Protein AF-A0A956JZX5-F1 (afdb_monomer_lite)

Radius of gyration: 22.57 Å; chains: 1; bounding box: 64×55×74 Å

Foldseek 3Di:
DDDPDPPDDDDDDDDDDDDDDDDDDDDDDDDDDDDDDDDDDDDDVPVCVVVVVVVLPVPCDCVCVVCVPLSVLLVVLLVVLVLQAQADDVVVQDDDPPDDRLDFLRHHHPVLSSVLSSLLSCALVVNFLEHEDCPPHDPVRSVVSSVLVSVLLSLLNSHPLSVVLSCCQRHPPLSAHEYEYFAADPVRHRCPPDQQKDKDFPDDPPQLQPQQAHHIYIHGHGNQLQANAPDPQFDFLQPRDHRSLSVLLSSLSRSSRRRNRAQQDQADPPQFDPVRRRPTVNLCCQQQERPRVPPSSHSQVSLVSLLSSLVVSGSWDPDRYDTSVSNHGDHHRDTDHHDDPDD

pLDDT: mean 77.43, std 22.89, range [24.95, 98.56]

Sequence (343 aa):
MYELANHAVQAAGGMVAGRDYSAPSASQPQMCSPEDAGPLGFLGGIGQTIGDLGRGLSQEGLSGLFDPSGMLDRQGAQRELASQFDVRDPSELVSGPGGPATYAGNQVSPEEFQRIARTYSDIRMGRSDLQLGTAGMSDDEAAQFRGETMGDIGNLLQTDSGRELVNSLAYQPDDHVTTLNLRRDATGARDNSNAEGGASPTSVPGSWADGVGTDAAVDYVPGDQGGIVAAAGQTDAWLPLRSDVTLFHEMVHAHHAAYGTLDQTVLGPGQAHADDVGQNGMEYQAVGLGAWAGDQLTENTYRAERAAIGATNVGERTTGGVTDDAMPQRDTYVWHNPPAAGP

Structure (mmCIF, N/CA/C/O backbone):
data_AF-A0A956JZX5-F1
#
_entry.id   AF-A0A956JZX5-F1
#
loop_
_atom_site.group_PDB
_atom_site.id
_atom_site.type_symbol
_atom_site.label_atom_id
_atom_site.label_alt_id
_atom_site.label_comp_id
_atom_site.label_asym_id
_atom_site.label_entity_id
_atom_site.label_seq_id
_atom_site.pdbx_PDB_ins_code
_atom_site.Cartn_x
_atom_site.Cartn_y
_atom_site.Cartn_z
_atom_site.occupancy
_atom_site.B_iso_or_equiv
_atom_site.auth_seq_id
_atom_site.auth_comp_id
_atom_site.auth_asym_id
_atom_site.auth_atom_id
_atom_site.pdbx_PDB_model_num
ATOM 1 N N . MET A 1 1 ? 24.211 16.519 -7.963 1.00 26.98 1 MET A N 1
ATOM 2 C CA . MET A 1 1 ? 22.952 17.057 -8.511 1.00 26.98 1 MET A CA 1
ATOM 3 C C . MET A 1 1 ? 22.443 16.018 -9.483 1.00 26.98 1 MET A C 1
ATOM 5 O O . MET A 1 1 ? 22.902 16.006 -10.615 1.00 26.98 1 MET A O 1
ATOM 9 N N . TYR A 1 2 ? 21.630 15.085 -8.999 1.00 24.95 2 TYR A N 1
ATOM 10 C CA . TYR A 1 2 ? 20.887 14.170 -9.857 1.00 24.95 2 TYR A CA 1
ATOM 11 C C . TYR A 1 2 ? 19.471 14.739 -9.938 1.00 24.95 2 TYR A C 1
ATOM 13 O O . TYR A 1 2 ? 18.776 14.809 -8.929 1.00 24.95 2 TYR A O 1
ATOM 21 N N . GLU A 1 3 ? 19.125 15.276 -11.107 1.00 25.45 3 GLU A N 1
ATOM 22 C CA . GLU A 1 3 ? 17.737 15.480 -11.512 1.00 25.45 3 GLU A CA 1
ATOM 23 C C . GLU A 1 3 ? 17.087 14.096 -11.552 1.00 25.45 3 GLU A C 1
ATOM 25 O O . GLU A 1 3 ? 17.584 13.209 -12.248 1.00 25.45 3 GLU A O 1
ATOM 30 N N . LEU A 1 4 ? 16.004 13.911 -10.7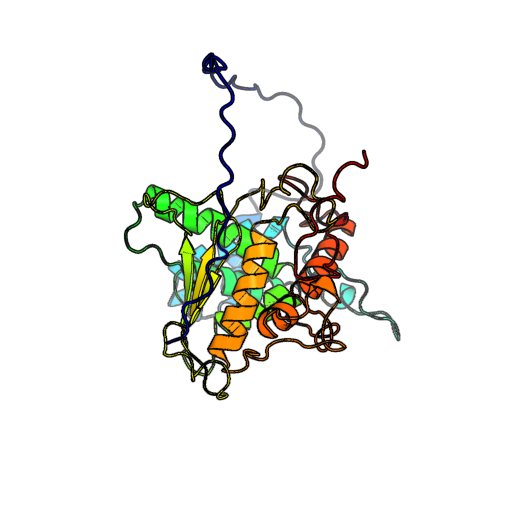93 1.00 32.72 4 LEU A N 1
ATOM 31 C CA . LEU A 1 4 ? 15.040 12.844 -11.042 1.00 32.72 4 LEU A CA 1
ATOM 32 C C . LEU A 1 4 ? 14.654 12.942 -12.518 1.00 32.72 4 LEU A C 1
ATOM 34 O O . LEU A 1 4 ? 14.125 13.964 -12.964 1.00 32.72 4 LEU A O 1
ATOM 38 N N . ALA A 1 5 ? 15.027 11.922 -13.285 1.00 31.94 5 ALA A N 1
ATOM 39 C CA . ALA A 1 5 ? 14.787 11.855 -14.711 1.00 31.94 5 ALA A CA 1
ATOM 40 C C . ALA A 1 5 ? 13.282 11.714 -14.955 1.00 31.94 5 ALA A C 1
ATOM 42 O O . ALA A 1 5 ? 12.758 10.617 -15.110 1.00 31.94 5 ALA A O 1
ATOM 43 N N . ASN A 1 6 ? 12.591 12.853 -15.018 1.00 32.16 6 ASN A N 1
ATOM 44 C CA . ASN A 1 6 ? 11.332 12.961 -15.735 1.00 32.16 6 ASN A CA 1
ATOM 45 C C . ASN A 1 6 ? 11.588 12.470 -17.161 1.00 32.16 6 ASN A C 1
ATOM 47 O O . ASN A 1 6 ? 12.347 13.088 -17.915 1.00 32.16 6 ASN A O 1
ATOM 51 N N . HIS A 1 7 ? 10.973 11.349 -17.525 1.00 32.16 7 HIS A N 1
ATOM 52 C CA . HIS A 1 7 ? 10.993 10.854 -18.890 1.00 32.16 7 HIS A CA 1
ATOM 53 C C . HIS A 1 7 ? 10.465 11.942 -19.834 1.00 32.16 7 HIS A C 1
ATOM 55 O O . HIS A 1 7 ? 9.308 12.362 -19.789 1.00 32.16 7 HIS A O 1
ATOM 61 N N . ALA A 1 8 ? 11.357 12.423 -20.699 1.00 28.19 8 ALA A N 1
ATOM 62 C CA . ALA A 1 8 ? 11.045 13.358 -21.760 1.00 28.19 8 ALA A CA 1
ATOM 63 C C . ALA A 1 8 ? 10.175 12.664 -22.818 1.00 28.19 8 ALA A C 1
ATOM 65 O O . ALA A 1 8 ? 10.671 11.898 -23.646 1.00 28.19 8 ALA A O 1
ATOM 66 N N . VAL A 1 9 ? 8.879 12.976 -22.833 1.00 32.41 9 VAL A N 1
ATOM 67 C CA . VAL A 1 9 ? 8.013 12.708 -23.985 1.00 32.41 9 VAL A CA 1
ATOM 68 C C . VAL A 1 9 ? 8.476 13.607 -25.135 1.00 32.41 9 VAL A C 1
ATOM 70 O O . VAL A 1 9 ? 8.297 14.826 -25.116 1.00 32.41 9 VAL A O 1
ATOM 73 N N . GLN A 1 10 ? 9.112 13.010 -26.145 1.00 30.44 10 GLN A N 1
ATOM 74 C CA . GLN A 1 10 ? 9.453 13.695 -27.389 1.00 30.44 10 GLN A CA 1
ATOM 75 C C . GLN A 1 10 ? 8.173 14.096 -28.132 1.00 30.44 10 GLN A C 1
ATOM 77 O O . GLN A 1 10 ? 7.424 13.259 -28.632 1.00 30.44 10 GLN A O 1
ATOM 82 N N . ALA A 1 11 ? 7.953 15.405 -28.242 1.00 31.83 11 ALA A N 1
ATOM 83 C CA . ALA A 1 11 ? 6.930 15.990 -29.090 1.00 31.83 11 ALA A CA 1
ATOM 84 C C . ALA A 1 11 ? 7.299 15.821 -30.576 1.00 31.83 11 ALA A C 1
ATOM 86 O O . ALA A 1 11 ? 8.174 16.515 -31.094 1.00 31.83 11 ALA A O 1
ATOM 87 N N . ALA A 1 12 ? 6.587 14.941 -31.282 1.00 31.31 12 ALA A N 1
ATOM 88 C CA . ALA A 1 12 ? 6.513 14.953 -32.739 1.00 31.31 12 ALA A CA 1
ATOM 89 C C . ALA A 1 12 ? 5.143 15.503 -33.156 1.00 31.31 12 ALA A C 1
ATOM 91 O O . ALA A 1 12 ? 4.103 14.881 -32.948 1.00 31.31 12 ALA A O 1
ATOM 92 N N . GLY A 1 13 ? 5.154 16.718 -33.708 1.00 33.81 13 GLY A N 1
ATOM 93 C CA . GLY A 1 13 ? 3.967 17.421 -34.173 1.00 33.81 13 GLY A CA 1
ATOM 94 C C . GLY A 1 13 ? 3.289 16.715 -35.345 1.00 33.81 13 GLY A C 1
ATOM 95 O O . GLY A 1 13 ? 3.906 16.461 -36.377 1.00 33.81 13 GLY A O 1
ATOM 96 N N . GLY A 1 14 ? 1.988 16.478 -35.198 1.00 28.58 14 GLY A N 1
ATOM 97 C CA . GLY A 1 14 ? 1.087 16.063 -36.265 1.00 28.58 14 GLY A CA 1
ATOM 98 C C . GLY A 1 14 ? -0.214 16.846 -36.156 1.00 28.58 14 GLY A C 1
ATOM 99 O O . GLY A 1 14 ? -1.037 16.582 -35.288 1.00 28.58 14 GLY A O 1
ATOM 100 N N . MET A 1 15 ? -0.385 17.841 -37.027 1.00 37.22 15 MET A N 1
ATOM 101 C CA . MET A 1 15 ? -1.649 18.551 -37.208 1.00 37.22 15 MET A CA 1
ATOM 102 C C . MET A 1 15 ? -2.722 17.579 -37.713 1.00 37.22 15 MET A C 1
ATOM 104 O O . MET A 1 15 ? -2.577 17.045 -38.812 1.00 37.22 15 MET A O 1
ATOM 108 N N . VAL A 1 16 ? -3.822 17.408 -36.972 1.00 35.53 16 VAL A N 1
ATOM 109 C CA . VAL A 1 16 ? -5.072 16.846 -37.509 1.00 35.53 16 VAL A CA 1
ATOM 110 C C . VAL A 1 16 ? -6.263 17.665 -37.017 1.00 35.53 16 VAL A C 1
ATOM 112 O O . VAL A 1 16 ? -6.363 18.056 -35.858 1.00 35.53 16 VAL A O 1
ATOM 115 N N . ALA A 1 17 ? -7.128 17.964 -37.978 1.00 34.91 17 ALA A N 1
ATOM 116 C CA . ALA A 1 17 ? -8.242 18.883 -37.921 1.00 34.91 17 ALA A CA 1
ATOM 117 C C . ALA A 1 17 ? -9.448 18.377 -37.108 1.00 34.91 17 ALA A C 1
ATOM 119 O O . ALA A 1 17 ? -9.757 17.189 -37.096 1.00 34.91 17 ALA A O 1
ATOM 120 N N . GLY A 1 18 ? -10.142 19.356 -36.517 1.00 39.53 18 GLY A N 1
ATOM 121 C CA . GLY A 1 18 ? -11.578 19.439 -36.231 1.00 39.53 18 GLY A CA 1
ATOM 122 C C . GLY A 1 18 ? -12.379 18.153 -36.029 1.00 39.53 18 GLY A C 1
ATOM 123 O O . GLY A 1 18 ? -12.751 17.481 -36.990 1.00 39.53 18 GLY A O 1
ATOM 124 N N . ARG A 1 19 ? -12.807 17.930 -34.782 1.00 32.72 19 ARG A N 1
ATOM 125 C CA . ARG A 1 19 ? -14.062 17.235 -34.479 1.00 32.72 19 ARG A CA 1
ATOM 126 C C . ARG A 1 19 ? -14.861 18.032 -33.453 1.00 32.72 19 ARG A C 1
ATOM 128 O O . ARG A 1 19 ? -14.353 18.372 -32.389 1.00 32.72 19 ARG A O 1
ATOM 135 N N . ASP A 1 20 ? -16.101 18.327 -33.827 1.00 33.72 20 ASP A N 1
ATOM 136 C CA . ASP A 1 20 ? -17.116 18.966 -33.000 1.00 33.72 20 ASP A CA 1
ATOM 137 C C . ASP A 1 20 ? -17.469 18.082 -31.798 1.00 33.72 20 ASP A C 1
ATOM 139 O O . ASP A 1 20 ? -17.893 16.935 -31.956 1.00 33.72 20 ASP A O 1
ATOM 143 N N . TYR A 1 21 ? -17.345 18.637 -30.593 1.00 31.14 21 TYR A N 1
ATOM 144 C CA . TYR A 1 21 ? -17.908 18.047 -29.383 1.00 31.14 21 TYR A CA 1
ATOM 145 C C . TYR A 1 21 ? -19.331 18.572 -29.185 1.00 31.14 21 TYR A C 1
ATOM 147 O O . TYR A 1 21 ? -19.547 19.718 -28.794 1.00 31.14 21 TYR A O 1
ATOM 155 N N . SER A 1 22 ? -20.313 17.713 -29.455 1.00 34.78 22 SER A N 1
ATOM 156 C CA . SER A 1 22 ? -21.672 17.882 -28.937 1.00 34.78 22 SER A CA 1
ATOM 157 C C . SER A 1 22 ? -21.691 17.476 -27.462 1.00 34.78 22 SER A C 1
ATOM 159 O O . SER A 1 22 ? -21.211 16.401 -27.108 1.00 34.78 22 SER A O 1
ATOM 161 N N . ALA A 1 23 ? -22.226 18.347 -26.608 1.00 33.91 23 ALA A N 1
ATOM 162 C CA . ALA A 1 23 ? -22.337 18.135 -25.167 1.00 33.91 23 ALA A CA 1
ATOM 163 C C . ALA A 1 23 ? -23.234 16.924 -24.824 1.00 33.91 23 ALA A C 1
ATOM 165 O O . ALA A 1 23 ? -24.292 16.769 -25.444 1.00 33.91 23 ALA A O 1
ATOM 166 N N . PRO A 1 24 ? -22.894 16.105 -23.809 1.00 34.03 24 PRO A N 1
ATOM 167 C CA . PRO A 1 24 ? -23.839 15.147 -23.265 1.00 34.03 24 PRO A CA 1
ATOM 168 C C . PRO A 1 24 ? -24.899 15.847 -22.405 1.00 34.03 24 PRO A C 1
ATOM 170 O O . PRO A 1 24 ? -24.617 16.697 -21.561 1.00 34.03 24 PRO A O 1
ATOM 173 N N . SER A 1 25 ? -26.145 15.464 -22.668 1.00 31.83 25 SER A N 1
ATOM 174 C CA . SER A 1 25 ? -27.355 15.852 -21.951 1.00 31.83 25 SER A CA 1
ATOM 175 C C . SER A 1 25 ? -27.323 15.344 -20.507 1.00 31.83 25 SER A C 1
ATOM 177 O O . SER A 1 25 ? -27.032 14.177 -20.259 1.00 31.83 25 SER A O 1
ATOM 179 N N . ALA A 1 26 ? -27.652 16.223 -19.560 1.00 31.55 26 ALA A N 1
ATOM 180 C CA . ALA A 1 26 ? -27.850 15.880 -18.160 1.00 31.55 26 ALA A CA 1
ATOM 181 C C . ALA A 1 26 ? -29.100 14.996 -17.994 1.00 31.55 26 ALA A C 1
ATOM 183 O O . ALA A 1 26 ? -30.231 15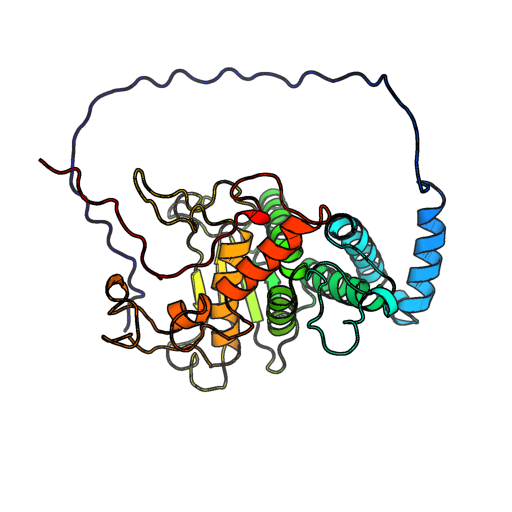.480 -18.066 1.00 31.55 26 ALA A O 1
ATOM 184 N N . SER A 1 27 ? -28.900 13.703 -17.752 1.00 32.72 27 SER A N 1
ATOM 185 C CA . SER A 1 27 ? -29.951 12.781 -17.320 1.00 32.72 27 SER A CA 1
ATOM 186 C C . SER A 1 27 ? -30.084 12.813 -15.796 1.00 32.72 27 SER A C 1
ATOM 188 O O . SER A 1 27 ? -29.150 12.482 -15.069 1.00 32.72 27 SER A O 1
ATOM 190 N N . GLN A 1 28 ? -31.257 13.231 -15.322 1.00 31.48 28 GLN A N 1
ATOM 191 C CA . GLN A 1 28 ? -31.649 13.203 -13.912 1.00 31.48 28 GLN A CA 1
ATOM 192 C C . GLN A 1 28 ? -31.779 11.756 -13.394 1.00 31.48 28 GLN A C 1
ATOM 194 O O . GLN A 1 28 ? -32.198 10.884 -14.158 1.00 31.48 28 GLN A O 1
ATOM 199 N N . PRO A 1 29 ? -31.491 11.485 -12.109 1.00 30.41 29 PRO A N 1
ATOM 200 C CA . PRO A 1 29 ? -31.668 10.155 -11.536 1.00 30.41 29 PRO A CA 1
ATOM 201 C C . PRO A 1 29 ? -33.157 9.815 -11.362 1.00 30.41 29 PRO A C 1
ATOM 203 O O . PRO A 1 29 ? -33.904 10.521 -10.681 1.00 30.41 29 PRO A O 1
ATOM 206 N N . GLN A 1 30 ? -33.584 8.706 -11.972 1.00 31.14 30 GLN A N 1
ATOM 207 C CA . GLN A 1 30 ? -34.872 8.070 -11.697 1.00 31.14 30 GLN A CA 1
ATOM 208 C C . GLN A 1 30 ? -34.814 7.355 -10.341 1.00 31.14 30 GLN A C 1
ATOM 210 O O . GLN A 1 30 ? -33.961 6.502 -10.110 1.00 31.14 30 GLN A O 1
ATOM 215 N N . MET A 1 31 ? -35.744 7.700 -9.449 1.00 25.44 31 MET A N 1
ATOM 216 C CA . MET A 1 31 ? -35.985 6.972 -8.204 1.00 25.44 31 MET A CA 1
ATOM 217 C C . MET A 1 31 ? -36.580 5.591 -8.508 1.00 25.44 31 MET A C 1
ATOM 219 O O . MET A 1 31 ? -37.634 5.499 -9.136 1.00 25.44 31 MET A O 1
ATOM 223 N N . CYS A 1 32 ? -35.922 4.533 -8.034 1.00 28.14 32 CYS A N 1
ATOM 224 C CA . CYS A 1 32 ? -36.441 3.168 -8.072 1.00 28.14 32 CYS A CA 1
ATOM 225 C C . CYS A 1 32 ? -37.307 2.913 -6.826 1.00 28.14 32 CYS A C 1
ATOM 227 O O . CYS A 1 32 ? -36.892 3.202 -5.703 1.00 28.14 32 CYS A O 1
ATOM 229 N N . SER A 1 33 ? -38.527 2.418 -7.035 1.00 30.61 33 SER A N 1
ATOM 230 C CA . SER A 1 33 ? -39.471 2.025 -5.980 1.00 30.61 33 SER A CA 1
ATOM 231 C C . SER A 1 33 ? -39.140 0.633 -5.409 1.00 30.61 33 SER A C 1
ATOM 233 O O . SER A 1 33 ? -38.501 -0.153 -6.107 1.00 30.61 33 SER A O 1
ATOM 235 N N . PRO A 1 34 ? -39.567 0.298 -4.173 1.00 34.25 34 PRO A N 1
ATOM 236 C CA . PRO A 1 34 ? -39.117 -0.902 -3.477 1.00 34.25 34 PRO A CA 1
ATOM 237 C C . PRO A 1 34 ? -40.213 -1.971 -3.415 1.00 34.25 34 PRO A C 1
ATOM 239 O O . PRO A 1 34 ? -41.032 -1.922 -2.507 1.00 34.25 34 PRO A O 1
ATOM 242 N N . GLU A 1 35 ? -40.217 -2.959 -4.308 1.00 34.06 35 GLU A N 1
ATOM 243 C CA . GLU A 1 35 ? -41.024 -4.180 -4.138 1.00 34.06 35 GLU A CA 1
ATOM 244 C C . GLU A 1 35 ? -40.295 -5.377 -4.769 1.00 34.06 35 GLU A C 1
ATOM 246 O O . GLU A 1 35 ? -40.262 -5.504 -5.985 1.00 34.06 35 GLU A O 1
ATOM 251 N N . ASP A 1 36 ? -39.620 -6.184 -3.941 1.00 32.03 36 ASP A N 1
ATOM 252 C CA . ASP A 1 36 ? -39.711 -7.656 -3.935 1.00 32.03 36 ASP A CA 1
ATOM 253 C C . ASP A 1 36 ? -38.671 -8.252 -2.972 1.00 32.03 36 ASP A C 1
ATOM 255 O O . ASP A 1 36 ? -37.468 -8.292 -3.225 1.00 32.03 36 ASP A O 1
ATOM 259 N N . ALA A 1 37 ? -39.166 -8.699 -1.817 1.00 36.16 37 ALA A N 1
ATOM 260 C CA . ALA A 1 37 ? -38.396 -9.331 -0.759 1.00 36.16 37 ALA A CA 1
ATOM 261 C C . ALA A 1 37 ? -38.699 -10.833 -0.694 1.00 36.16 37 ALA A C 1
ATOM 263 O O . ALA A 1 37 ? -39.851 -11.239 -0.540 1.00 36.16 37 ALA A O 1
ATOM 264 N N . GLY A 1 38 ? -37.642 -11.645 -0.689 1.00 26.75 38 GLY A N 1
ATOM 265 C CA . GLY A 1 38 ? -37.655 -13.012 -0.168 1.00 26.75 38 GLY A CA 1
ATOM 266 C C . GLY A 1 38 ? -36.355 -13.778 -0.464 1.00 26.75 38 GLY A C 1
ATOM 267 O O . GLY A 1 38 ? -35.719 -13.492 -1.472 1.00 26.75 38 GLY A O 1
ATOM 268 N N . PRO A 1 39 ? -35.983 -14.804 0.329 1.00 34.09 39 PRO A N 1
ATOM 269 C CA . PRO A 1 39 ? -36.099 -14.959 1.774 1.00 34.09 39 PRO A CA 1
ATOM 270 C C . PRO A 1 39 ? -34.744 -14.768 2.488 1.00 34.09 39 PRO A C 1
ATOM 272 O O . PRO A 1 39 ? -33.673 -15.110 1.995 1.00 34.09 39 PRO A O 1
ATOM 275 N N . LEU A 1 40 ? -34.845 -14.233 3.701 1.00 44.19 40 LEU A N 1
ATOM 276 C CA . LEU A 1 40 ? -33.774 -13.921 4.641 1.00 44.19 40 LEU A CA 1
ATOM 277 C C . LEU A 1 40 ? -33.072 -15.179 5.169 1.00 44.19 40 LEU A C 1
ATOM 279 O O . LEU A 1 40 ? -33.708 -16.044 5.774 1.00 44.19 40 LEU A O 1
ATOM 283 N N . GLY A 1 41 ? -31.747 -15.209 5.028 1.00 26.58 41 GLY A N 1
ATOM 284 C CA . GLY A 1 41 ? -30.850 -16.121 5.724 1.00 26.58 41 GLY A CA 1
ATOM 285 C C . GLY A 1 41 ? -29.771 -15.343 6.477 1.00 26.58 41 GLY A C 1
ATOM 286 O O . GLY A 1 41 ? -28.917 -14.732 5.855 1.00 26.58 41 GLY A O 1
ATOM 287 N N . PHE A 1 42 ? -29.827 -15.438 7.810 1.00 37.53 42 PHE A N 1
ATOM 288 C CA . PHE A 1 42 ? -28.731 -15.234 8.770 1.00 37.53 42 PHE A CA 1
ATOM 289 C C . PHE A 1 42 ? -28.309 -13.785 9.148 1.00 37.53 42 PHE A C 1
ATOM 291 O O . PHE A 1 42 ? -27.329 -13.254 8.646 1.00 37.53 42 PHE A O 1
ATOM 298 N N . LEU A 1 43 ? -29.003 -13.254 10.182 1.00 36.94 43 LEU A N 1
ATOM 299 C CA . LEU A 1 43 ? -28.634 -12.167 11.133 1.00 36.94 43 LEU A CA 1
ATOM 300 C C . LEU A 1 43 ? -28.715 -10.715 10.599 1.00 36.94 43 LEU A C 1
ATOM 302 O O . LEU A 1 43 ? -28.066 -10.363 9.636 1.00 36.94 43 LEU A O 1
ATOM 306 N N . GLY A 1 44 ? -29.433 -9.742 11.172 1.00 32.97 44 GLY A N 1
ATOM 307 C CA . GLY A 1 44 ? -29.984 -9.585 12.523 1.00 32.97 44 GLY A CA 1
ATOM 308 C C . GLY A 1 44 ? -29.878 -8.111 12.964 1.00 32.97 44 GLY A C 1
ATOM 309 O O . GLY A 1 44 ? -29.315 -7.818 14.015 1.00 32.97 44 GLY A O 1
ATOM 310 N N . GLY A 1 45 ? -30.384 -7.178 12.145 1.00 38.22 45 GLY A N 1
ATOM 311 C CA . GLY A 1 45 ? -30.040 -5.741 12.143 1.00 38.22 45 GLY A CA 1
ATOM 312 C C . GLY A 1 45 ? -30.435 -4.871 13.348 1.00 38.22 45 GLY A C 1
ATOM 313 O O . GLY A 1 45 ? -30.306 -3.656 13.274 1.00 38.22 45 GLY A O 1
ATOM 314 N N . ILE A 1 46 ? -30.905 -5.440 14.462 1.00 41.09 46 ILE A N 1
ATOM 315 C CA . ILE A 1 46 ? -31.145 -4.687 15.715 1.00 41.09 46 ILE A CA 1
ATOM 316 C C . ILE A 1 46 ? -30.472 -5.368 16.930 1.00 41.09 46 ILE A C 1
ATOM 318 O O . ILE A 1 46 ? -30.280 -4.741 17.966 1.00 41.09 46 ILE A O 1
ATOM 322 N N . GLY A 1 47 ? -30.027 -6.628 16.803 1.00 31.97 47 GLY A N 1
ATOM 323 C CA . GLY A 1 47 ? -29.301 -7.354 17.859 1.00 31.97 47 GLY A CA 1
ATOM 324 C C . GLY A 1 47 ? -27.773 -7.207 17.803 1.00 31.97 47 GLY A C 1
ATOM 325 O O . GLY A 1 47 ? -27.111 -7.401 18.822 1.00 31.97 47 GLY A O 1
ATOM 326 N N . GLN A 1 48 ? -27.211 -6.835 16.645 1.00 48.94 48 GLN A N 1
ATOM 327 C CA . GLN A 1 48 ? -25.762 -6.656 16.457 1.00 48.94 48 GLN A CA 1
ATOM 328 C C . GLN A 1 48 ? -25.194 -5.494 17.279 1.00 48.94 48 GLN A C 1
ATOM 330 O O . GLN A 1 48 ? -24.168 -5.654 17.925 1.00 48.94 48 GLN A O 1
ATOM 335 N N . THR A 1 49 ? -25.899 -4.367 17.395 1.00 47.91 49 THR A N 1
ATOM 336 C CA . THR A 1 49 ? -25.392 -3.195 18.131 1.00 47.91 49 THR A CA 1
ATOM 337 C C . THR A 1 49 ? -25.146 -3.459 19.618 1.00 47.91 49 THR A C 1
ATOM 339 O O . THR A 1 49 ? -24.220 -2.887 20.179 1.00 47.91 49 THR A O 1
ATOM 342 N N . ILE A 1 50 ? -25.914 -4.343 20.266 1.00 44.66 50 ILE A N 1
ATOM 343 C CA . ILE A 1 50 ? -25.712 -4.692 21.686 1.00 44.66 50 ILE A CA 1
ATOM 344 C C . ILE A 1 50 ? -24.664 -5.810 21.843 1.00 44.66 50 ILE A C 1
ATOM 346 O O . ILE A 1 50 ? -23.860 -5.770 22.776 1.00 44.66 50 ILE A O 1
ATOM 350 N N . GLY A 1 51 ? -24.626 -6.779 20.920 1.00 47.69 51 GLY A N 1
ATOM 351 C CA . GLY A 1 51 ? -23.605 -7.836 20.900 1.00 47.69 51 GLY A CA 1
ATOM 352 C C . GLY A 1 51 ? -22.197 -7.326 20.563 1.00 47.69 51 GLY A C 1
ATOM 353 O O . GLY A 1 51 ? -21.211 -7.848 21.088 1.00 47.69 51 GLY A O 1
ATOM 354 N N . ASP A 1 52 ? -22.105 -6.281 19.744 1.00 53.09 52 ASP A N 1
ATOM 355 C CA . ASP A 1 52 ? -20.846 -5.641 19.355 1.00 53.09 52 ASP A CA 1
ATOM 356 C C . ASP A 1 52 ? -20.365 -4.655 20.426 1.00 53.09 52 ASP A C 1
ATOM 358 O O . ASP A 1 52 ? -19.169 -4.583 20.699 1.00 53.09 52 ASP A O 1
ATOM 362 N N . LEU A 1 53 ? -21.283 -3.989 21.141 1.00 51.69 53 LEU A N 1
ATOM 363 C CA . LEU A 1 53 ? -20.930 -3.180 22.313 1.00 51.69 53 LEU A CA 1
ATOM 364 C C . LEU A 1 53 ? -20.354 -4.050 23.447 1.00 51.69 53 LEU A C 1
ATOM 366 O O . LEU A 1 53 ? -19.370 -3.676 24.083 1.00 51.69 53 LEU A O 1
ATOM 370 N N . GLY A 1 54 ? -20.944 -5.229 23.682 1.00 51.19 54 GLY A N 1
ATOM 371 C CA . GLY A 1 54 ? -20.480 -6.178 24.699 1.00 51.19 54 GLY A CA 1
ATOM 372 C C . GLY A 1 54 ? -19.120 -6.804 24.375 1.00 51.19 54 GLY A C 1
ATOM 373 O O . GLY A 1 54 ? -18.284 -6.945 25.269 1.00 51.19 54 GLY A O 1
ATOM 374 N N . ARG A 1 55 ? -18.862 -7.126 23.100 1.00 57.97 55 ARG A N 1
ATOM 375 C CA . ARG A 1 55 ? -17.555 -7.634 22.650 1.00 57.97 55 ARG A CA 1
ATOM 376 C C . ARG A 1 55 ? -16.485 -6.540 22.643 1.00 57.97 55 ARG A C 1
ATOM 378 O O . ARG A 1 55 ? -15.409 -6.772 23.194 1.00 57.97 55 ARG A O 1
ATOM 385 N N . GLY A 1 56 ? -16.813 -5.332 22.177 1.00 52.84 56 GLY A N 1
ATOM 386 C CA . GLY A 1 56 ? -15.904 -4.180 22.192 1.00 52.84 56 GLY A CA 1
ATOM 387 C C . GLY A 1 56 ? -15.423 -3.797 23.598 1.00 52.84 56 GLY A C 1
ATOM 388 O O . GLY A 1 56 ? -14.224 -3.632 23.815 1.00 52.84 56 GLY A O 1
ATOM 389 N N . LEU A 1 57 ? -16.325 -3.757 24.588 1.00 54.94 57 LEU A N 1
ATOM 390 C CA . LEU A 1 57 ? -15.970 -3.448 25.984 1.00 54.94 57 LEU A CA 1
ATOM 391 C C . LEU A 1 57 ? -15.096 -4.523 26.648 1.00 54.94 57 LEU A C 1
ATOM 393 O O . LEU A 1 57 ? -14.269 -4.201 27.499 1.00 54.94 57 LEU A O 1
ATOM 397 N N . SER A 1 58 ? -15.263 -5.795 26.277 1.00 57.75 58 SER A N 1
ATOM 398 C CA . SER A 1 58 ? -14.463 -6.887 26.847 1.00 57.75 58 SER A CA 1
ATOM 399 C C . SER A 1 58 ? -13.022 -6.934 26.322 1.00 57.75 58 SER A C 1
ATOM 401 O O . SER A 1 58 ? -12.154 -7.483 26.997 1.00 57.75 58 SER A O 1
ATOM 403 N N . GLN A 1 59 ? -12.758 -6.347 25.148 1.00 60.28 59 GLN A N 1
ATOM 404 C CA . GLN A 1 59 ? -11.498 -6.526 24.416 1.00 60.28 59 GLN A CA 1
ATOM 405 C C . GLN A 1 59 ? -10.627 -5.266 24.345 1.00 60.28 59 GLN A C 1
ATOM 407 O O . GLN A 1 59 ? -9.405 -5.385 24.304 1.00 60.28 59 GLN A O 1
ATOM 412 N N . GLU A 1 60 ? -11.200 -4.060 24.418 1.00 61.69 60 GLU A N 1
ATOM 413 C CA . GLU A 1 60 ? -10.397 -2.829 24.545 1.00 61.69 60 GLU A CA 1
ATOM 414 C C . GLU A 1 60 ? -9.914 -2.552 25.978 1.00 61.69 60 GLU A C 1
ATOM 416 O O . GLU A 1 60 ? -9.050 -1.697 26.205 1.00 61.69 60 GLU A O 1
ATOM 421 N N . GLY A 1 61 ? -10.447 -3.287 26.959 1.00 66.12 61 GLY A N 1
ATOM 422 C CA . GLY A 1 61 ? -10.119 -3.110 28.369 1.00 66.12 61 GLY A CA 1
ATOM 423 C C . GLY A 1 61 ? -10.337 -1.667 28.838 1.00 66.12 61 GLY A C 1
ATOM 424 O O . GLY A 1 61 ? -11.195 -0.941 28.338 1.00 66.12 61 GLY A O 1
ATOM 425 N N . LEU A 1 62 ? -9.535 -1.221 29.807 1.00 70.62 62 LEU A N 1
ATOM 426 C CA . LEU A 1 62 ? -9.607 0.152 30.317 1.00 70.62 62 LEU A CA 1
ATOM 427 C C . LEU A 1 62 ? -9.200 1.208 29.272 1.00 70.62 62 LEU A C 1
ATOM 429 O O . LEU A 1 62 ? -9.507 2.377 29.473 1.00 70.62 62 LEU A O 1
ATOM 433 N N . SER A 1 63 ? -8.548 0.837 28.161 1.00 67.94 63 SER A N 1
ATOM 434 C CA . SER A 1 63 ? -8.099 1.811 27.154 1.00 67.94 63 SER A CA 1
ATOM 435 C C . SER A 1 63 ? -9.271 2.507 26.458 1.00 67.94 63 SER A C 1
ATOM 437 O O . SER A 1 63 ? -9.193 3.707 26.207 1.00 67.94 63 SER A O 1
ATOM 439 N N . GLY A 1 64 ? -10.385 1.803 26.226 1.00 69.38 64 GLY A N 1
ATOM 440 C CA . GLY A 1 64 ? -11.595 2.398 25.643 1.00 69.38 64 GLY A CA 1
ATOM 441 C C . GLY A 1 64 ? -12.268 3.440 26.551 1.00 69.38 64 GLY A C 1
ATOM 442 O O . GLY A 1 64 ? -12.957 4.331 26.061 1.00 69.38 64 GLY A O 1
ATOM 443 N N . LEU A 1 65 ? -12.025 3.396 27.872 1.00 78.62 65 LEU A N 1
ATOM 444 C CA . LEU A 1 65 ? -12.503 4.434 28.801 1.00 78.62 65 LEU A CA 1
ATOM 445 C C . LEU A 1 65 ? -11.725 5.747 28.668 1.00 78.62 65 LEU A C 1
ATOM 447 O O . LEU A 1 65 ? -12.260 6.804 29.001 1.00 78.62 65 LEU A O 1
ATOM 451 N N . PHE A 1 66 ? -10.478 5.685 28.201 1.00 85.94 66 PHE A N 1
ATOM 452 C CA . PHE A 1 66 ? -9.615 6.856 28.045 1.00 85.94 66 PHE A CA 1
ATOM 453 C C . PHE A 1 66 ? -9.579 7.384 26.604 1.00 85.94 66 PHE A C 1
ATOM 455 O O . PHE A 1 66 ? -9.158 8.518 26.394 1.00 85.94 66 PHE A O 1
ATOM 462 N N . ASP A 1 67 ? -10.071 6.605 25.636 1.00 89.62 67 ASP A N 1
ATOM 463 C CA . ASP A 1 67 ? -10.127 6.962 24.215 1.00 89.62 67 ASP A CA 1
ATOM 464 C C . ASP A 1 67 ? -11.466 6.548 23.558 1.00 89.62 67 ASP A C 1
ATOM 466 O O . ASP A 1 67 ? -11.522 5.645 22.715 1.00 89.62 67 ASP A O 1
ATOM 470 N N . PRO A 1 68 ? -12.583 7.199 23.935 1.00 90.88 68 PRO A N 1
ATOM 471 C CA . PRO A 1 68 ? -13.898 6.866 23.391 1.00 90.88 68 PRO A CA 1
ATOM 472 C C . PRO A 1 68 ? -14.021 7.191 21.897 1.00 90.88 68 PRO A C 1
ATOM 474 O O . PRO A 1 68 ? -14.772 6.520 21.191 1.00 90.88 68 PRO A O 1
ATOM 477 N N . SER A 1 69 ? -13.298 8.201 21.397 1.00 93.38 69 SER A N 1
ATOM 478 C CA . SER A 1 69 ? -13.305 8.540 19.970 1.00 93.38 69 SER A CA 1
ATOM 479 C C . SER A 1 69 ? -12.619 7.461 19.138 1.00 93.38 69 SER A C 1
ATOM 481 O O . SER A 1 69 ? -13.199 7.029 18.145 1.00 93.38 69 SER A O 1
ATOM 483 N N . GLY A 1 70 ? -11.451 6.968 19.566 1.00 93.56 70 GLY A N 1
ATOM 484 C CA . GLY A 1 70 ? -10.780 5.864 18.881 1.00 93.56 70 GLY A CA 1
ATOM 485 C C . GLY A 1 70 ? -11.579 4.568 18.912 1.00 93.56 70 GLY A C 1
ATOM 486 O O . GLY A 1 70 ? -11.638 3.868 17.909 1.00 93.56 70 GLY A O 1
ATOM 487 N N . MET A 1 71 ? -12.274 4.267 20.013 1.00 93.19 71 MET A N 1
ATOM 488 C CA . MET A 1 71 ? -13.169 3.103 20.071 1.00 93.19 71 MET A CA 1
ATOM 489 C C . MET A 1 71 ? -14.300 3.194 19.031 1.00 93.19 71 MET A C 1
ATOM 491 O O . MET A 1 71 ? -14.586 2.220 18.332 1.00 93.19 71 MET A O 1
ATOM 495 N N . LEU A 1 72 ? -14.956 4.355 18.916 1.00 94.38 72 LEU A N 1
ATOM 496 C CA . LEU A 1 72 ? -16.038 4.557 17.947 1.00 94.38 72 LEU A CA 1
ATOM 497 C C . LEU A 1 72 ? -15.533 4.489 16.501 1.00 94.38 72 LEU A C 1
ATOM 499 O O . LEU A 1 72 ? -16.202 3.892 15.653 1.00 94.38 72 LEU A O 1
ATOM 503 N N . ASP A 1 73 ? -14.358 5.060 16.232 1.00 96.81 73 ASP A N 1
ATOM 504 C CA . ASP A 1 73 ? -13.720 4.994 14.919 1.00 96.81 73 ASP A CA 1
ATOM 505 C C . ASP A 1 73 ? -13.342 3.550 14.559 1.00 96.81 73 ASP A C 1
ATOM 507 O O . ASP A 1 73 ? -13.715 3.076 13.487 1.00 96.81 73 ASP A O 1
ATOM 511 N N . ARG A 1 74 ? -12.743 2.789 15.486 1.00 95.56 74 ARG A N 1
ATOM 512 C CA . ARG A 1 74 ? -12.437 1.359 15.298 1.00 95.56 74 ARG A CA 1
ATOM 513 C C . ARG A 1 74 ? -13.676 0.519 15.013 1.00 95.56 74 ARG A C 1
ATOM 515 O O . ARG A 1 74 ? -13.643 -0.328 14.126 1.00 95.56 74 ARG A O 1
ATOM 522 N N . GLN A 1 75 ? -14.793 0.767 15.696 1.00 94.94 75 GLN A N 1
ATOM 523 C CA . GLN A 1 75 ? -16.067 0.116 15.355 1.00 94.94 75 GLN A CA 1
ATOM 524 C C . GLN A 1 75 ? -16.548 0.497 13.947 1.00 94.94 75 GLN A C 1
ATOM 526 O O . GLN A 1 75 ? -17.139 -0.325 13.248 1.00 94.94 75 GLN A O 1
ATOM 531 N N . GLY A 1 76 ? -16.311 1.742 13.524 1.00 96.38 76 GLY A N 1
ATOM 532 C CA . GLY A 1 76 ? -16.523 2.181 12.146 1.00 96.38 76 GLY A CA 1
ATOM 533 C C . GLY A 1 76 ? -15.652 1.410 11.155 1.00 96.38 76 GLY A C 1
ATOM 534 O O . GLY A 1 76 ? -16.187 0.866 10.195 1.00 96.38 76 GLY A O 1
ATOM 535 N N . ALA A 1 77 ? -14.352 1.291 11.437 1.00 97.31 77 ALA A N 1
ATOM 536 C CA . ALA A 1 77 ? -13.395 0.543 10.621 1.00 97.31 77 ALA A CA 1
ATOM 537 C C . ALA A 1 77 ? -13.787 -0.937 10.492 1.00 97.31 77 ALA A C 1
ATOM 539 O O . ALA A 1 77 ? -13.790 -1.477 9.393 1.00 97.31 77 ALA A O 1
ATOM 540 N N . GLN A 1 78 ? -14.212 -1.584 11.584 1.00 96.69 78 GLN A N 1
ATOM 541 C CA . GLN A 1 78 ? -14.705 -2.966 11.542 1.00 96.69 78 GLN A CA 1
ATOM 542 C C . GLN A 1 78 ? -15.901 -3.125 10.599 1.00 96.69 78 GLN A C 1
ATOM 544 O O . GLN A 1 78 ? -15.949 -4.089 9.844 1.00 96.69 78 GLN A O 1
ATOM 549 N N . ARG A 1 79 ? -16.862 -2.191 10.614 1.00 96.25 79 ARG A N 1
ATOM 550 C CA . ARG A 1 79 ? -18.022 -2.241 9.705 1.00 96.25 79 ARG A CA 1
ATOM 551 C C . ARG A 1 79 ? -17.628 -2.017 8.249 1.00 96.25 79 ARG A C 1
ATOM 553 O O . ARG A 1 79 ? -18.178 -2.671 7.373 1.00 96.25 79 ARG A O 1
ATOM 560 N N . GLU A 1 80 ? -16.706 -1.095 8.010 1.00 95.56 80 GLU A N 1
ATOM 561 C CA . GLU A 1 80 ? -16.210 -0.742 6.679 1.00 95.56 80 GLU A CA 1
ATOM 562 C C . GLU A 1 80 ? -15.412 -1.884 6.040 1.00 95.56 80 GLU A C 1
ATOM 564 O O . GLU A 1 80 ? -15.593 -2.186 4.863 1.00 95.56 80 GLU A O 1
ATOM 569 N N . LEU A 1 81 ? -14.592 -2.572 6.836 1.00 96.06 81 LEU A N 1
ATOM 570 C CA . LEU A 1 81 ? -13.774 -3.696 6.387 1.00 96.06 81 LEU A CA 1
ATOM 571 C C . LEU A 1 81 ? -14.528 -5.034 6.391 1.00 96.06 81 LEU A C 1
ATOM 573 O O . LEU A 1 81 ? -14.062 -5.984 5.777 1.00 96.06 81 LEU A O 1
ATOM 577 N N . ALA A 1 82 ? -15.686 -5.151 7.047 1.00 95.25 82 ALA A N 1
ATOM 578 C CA . ALA A 1 82 ? -16.372 -6.438 7.215 1.00 95.25 82 ALA A CA 1
ATOM 579 C C . ALA A 1 82 ? -16.698 -7.156 5.894 1.00 95.25 82 ALA A C 1
ATOM 581 O O . ALA A 1 82 ? -16.682 -8.380 5.855 1.00 95.25 82 ALA A O 1
ATOM 582 N N . SER A 1 83 ? -16.986 -6.426 4.811 1.00 93.81 83 SER A N 1
ATOM 583 C CA . SER A 1 83 ? -17.241 -7.032 3.494 1.00 93.81 83 SER A CA 1
ATOM 584 C C . SER A 1 83 ? -15.971 -7.492 2.769 1.00 93.81 83 SER A C 1
ATOM 586 O O . SER A 1 83 ? -16.064 -8.195 1.764 1.00 93.81 83 SER A O 1
ATOM 588 N N . GLN A 1 84 ? -14.800 -7.085 3.259 1.00 94.56 84 GLN A N 1
ATOM 589 C CA . GLN A 1 84 ? -13.499 -7.370 2.662 1.00 94.56 84 GLN A CA 1
ATOM 590 C C . GLN A 1 84 ? -12.834 -8.623 3.246 1.00 94.56 84 GLN A C 1
ATOM 592 O O . GLN A 1 84 ? -11.983 -9.225 2.597 1.00 94.56 84 GLN A O 1
ATOM 597 N N . PHE A 1 85 ? -13.229 -9.039 4.450 1.00 95.00 85 PHE A N 1
ATOM 598 C CA . PHE A 1 85 ? -12.585 -10.133 5.174 1.00 95.00 85 PHE A CA 1
ATOM 599 C C . PHE A 1 85 ? -13.548 -11.277 5.464 1.00 95.00 85 PHE A C 1
ATOM 601 O O . PHE A 1 85 ? -14.693 -11.074 5.865 1.00 95.00 85 PHE A O 1
ATOM 608 N N . ASP A 1 86 ? -13.033 -12.492 5.330 1.00 94.19 86 ASP A N 1
ATOM 609 C CA . ASP A 1 86 ? -13.688 -13.714 5.773 1.00 94.19 86 ASP A CA 1
ATOM 610 C C . ASP A 1 86 ? -13.130 -14.090 7.153 1.00 94.19 86 ASP A C 1
ATOM 612 O O . ASP A 1 86 ? -12.051 -14.672 7.284 1.00 94.19 86 ASP A O 1
ATOM 616 N N . VAL A 1 87 ? -13.833 -13.671 8.207 1.00 92.94 87 VAL A N 1
ATOM 617 C CA . VAL A 1 87 ? -13.392 -13.897 9.588 1.00 92.94 87 VAL A CA 1
ATOM 618 C C . VAL A 1 87 ? -13.767 -15.310 10.028 1.00 92.94 87 VAL A C 1
ATOM 620 O O . VAL A 1 87 ? -14.947 -15.609 10.230 1.00 92.94 87 VAL A O 1
ATOM 623 N N . ARG A 1 88 ? -12.757 -16.159 10.224 1.00 90.94 88 ARG A N 1
ATOM 624 C CA . ARG A 1 88 ? -12.905 -17.594 10.510 1.00 90.94 88 ARG A CA 1
ATOM 625 C C . ARG A 1 88 ? -12.395 -17.973 11.885 1.00 90.94 88 ARG A C 1
ATOM 627 O O . ARG A 1 88 ? -11.575 -17.267 12.470 1.00 90.94 88 ARG A O 1
ATOM 634 N N . ASP A 1 89 ? -12.851 -19.108 12.404 1.00 89.25 89 ASP A N 1
ATOM 635 C CA . ASP A 1 89 ? -12.286 -19.636 13.644 1.00 89.25 89 ASP A CA 1
ATOM 636 C C . ASP A 1 89 ? -10.798 -19.990 13.433 1.00 89.25 89 ASP A C 1
ATOM 638 O O . ASP A 1 89 ? -10.449 -20.547 12.390 1.00 89.25 89 ASP A O 1
ATOM 642 N N . PRO A 1 90 ? -9.894 -19.719 14.395 1.00 86.81 90 PRO A N 1
ATOM 643 C CA . PRO A 1 90 ? -8.478 -20.053 14.244 1.00 86.81 90 PRO A CA 1
ATOM 644 C C . PRO A 1 90 ? -8.207 -21.523 13.891 1.00 86.81 90 PRO A C 1
ATOM 646 O O . PRO A 1 90 ? -7.209 -21.815 13.237 1.00 86.81 90 PRO A O 1
ATOM 649 N N . SER A 1 91 ? -9.083 -22.455 14.290 1.00 85.25 91 SER A N 1
ATOM 650 C CA . SER A 1 91 ? -8.967 -23.872 13.920 1.00 85.25 91 SER A CA 1
ATOM 651 C C . SER A 1 91 ? -9.264 -24.156 12.441 1.00 85.25 91 SER A C 1
ATOM 653 O O . SER A 1 91 ? -8.786 -25.158 11.911 1.00 85.25 91 SER A O 1
ATOM 655 N N . GLU A 1 92 ? -9.993 -23.268 11.763 1.00 82.94 92 GLU A N 1
ATOM 656 C CA . GLU A 1 92 ? -10.284 -23.319 10.323 1.00 82.94 92 GLU A CA 1
ATOM 657 C C . GLU A 1 92 ? -9.159 -22.700 9.478 1.00 82.94 92 GLU A C 1
ATOM 659 O O . GLU A 1 92 ? -9.104 -22.919 8.269 1.00 82.94 92 GLU A O 1
ATOM 664 N N . LEU A 1 93 ? -8.245 -21.959 10.116 1.00 79.31 93 LEU A N 1
ATOM 665 C CA . LEU A 1 93 ? -7.073 -21.323 9.501 1.00 79.31 93 LEU A CA 1
ATOM 666 C C . LEU A 1 93 ? -5.803 -22.185 9.609 1.00 79.31 93 LEU A C 1
ATOM 668 O O . LEU A 1 93 ? -4.703 -21.731 9.311 1.00 79.31 93 LEU A O 1
ATOM 672 N N . VAL A 1 94 ? -5.914 -23.438 10.053 1.00 66.75 94 VAL A N 1
ATOM 673 C CA . VAL A 1 94 ? -4.759 -24.332 10.195 1.00 66.75 94 VAL A CA 1
ATOM 674 C C . VAL A 1 94 ? -4.494 -25.053 8.877 1.00 66.75 94 VAL A C 1
ATOM 676 O O . VAL A 1 94 ? -5.352 -25.770 8.360 1.00 66.75 94 VAL A O 1
ATOM 679 N N . SER A 1 95 ? -3.272 -24.938 8.357 1.00 59.75 95 SER A N 1
ATOM 680 C CA . SER A 1 95 ? -2.795 -25.790 7.267 1.00 59.75 95 SER A CA 1
ATOM 681 C C . SER A 1 95 ? -2.850 -27.253 7.709 1.00 59.75 95 SER A C 1
ATOM 683 O O . SER A 1 95 ? -2.299 -27.616 8.752 1.00 59.75 95 SER A O 1
ATOM 685 N N . GLY A 1 96 ? -3.503 -28.119 6.930 1.00 50.78 96 GLY A N 1
ATOM 686 C CA . GLY A 1 96 ? -3.495 -29.557 7.205 1.00 50.78 96 GLY A CA 1
ATOM 687 C C . GLY A 1 96 ? -2.058 -30.097 7.365 1.00 50.78 96 GLY A C 1
ATOM 688 O O . GLY A 1 96 ? -1.124 -29.511 6.809 1.00 50.78 96 GLY A O 1
ATOM 689 N N . PRO A 1 97 ? -1.838 -31.204 8.104 1.00 41.19 97 PRO A N 1
ATOM 690 C CA . PRO A 1 97 ? -0.491 -31.702 8.382 1.00 41.19 97 PRO A CA 1
ATOM 691 C C . PRO A 1 97 ? 0.322 -31.921 7.094 1.00 41.19 97 PRO A C 1
ATOM 693 O O . PRO A 1 97 ? 0.047 -32.846 6.332 1.00 41.19 97 PRO A O 1
ATOM 696 N N . GLY A 1 98 ? 1.335 -31.074 6.870 1.00 49.03 98 GLY A N 1
ATOM 697 C CA . GLY A 1 98 ? 2.283 -31.172 5.753 1.00 49.03 98 GLY A CA 1
ATOM 698 C C . GLY A 1 98 ? 1.919 -30.414 4.468 1.00 49.03 98 GLY A C 1
ATOM 699 O O . GLY A 1 98 ? 2.637 -30.573 3.482 1.00 49.03 98 GLY A O 1
ATOM 700 N N . GLY A 1 99 ? 0.851 -29.610 4.451 1.00 45.84 99 GLY A N 1
ATOM 701 C CA . GLY A 1 99 ? 0.507 -28.741 3.316 1.00 45.84 99 GLY A CA 1
ATOM 702 C C . GLY A 1 99 ? 0.792 -27.258 3.595 1.00 45.84 99 GLY A C 1
ATOM 703 O O . GLY A 1 99 ? 0.790 -26.858 4.761 1.00 45.84 99 GLY A O 1
ATOM 704 N N . PRO A 1 100 ? 1.020 -26.425 2.560 1.00 50.59 100 PRO A N 1
ATOM 705 C CA . PRO A 1 100 ? 0.955 -24.976 2.724 1.00 50.59 100 PRO A CA 1
ATOM 706 C C . PRO A 1 100 ? -0.444 -24.571 3.208 1.00 50.59 100 PRO A C 1
ATOM 708 O O . PRO A 1 100 ? -1.427 -25.271 2.952 1.00 50.59 100 PRO A O 1
ATOM 711 N N . ALA A 1 101 ? -0.529 -23.452 3.924 1.00 54.12 101 ALA A N 1
ATOM 712 C CA . ALA A 1 101 ? -1.802 -22.796 4.194 1.00 54.12 101 ALA A CA 1
ATOM 713 C C . ALA A 1 101 ? -2.541 -22.578 2.867 1.00 54.12 101 ALA A C 1
ATOM 715 O O . ALA A 1 101 ? -1.991 -21.983 1.947 1.00 54.12 101 ALA A O 1
ATOM 716 N N . THR A 1 102 ? -3.759 -23.105 2.738 1.00 62.84 102 THR A N 1
ATOM 717 C CA . THR A 1 102 ? -4.590 -22.948 1.530 1.00 62.84 102 THR A CA 1
ATOM 718 C C . THR A 1 102 ? -5.616 -21.826 1.678 1.00 62.84 102 THR A C 1
ATOM 720 O O . THR A 1 102 ? -6.607 -21.812 0.949 1.00 62.84 102 THR A O 1
ATOM 723 N N . TYR A 1 103 ? -5.450 -20.947 2.666 1.00 75.44 103 TYR A N 1
ATOM 724 C CA . TYR A 1 103 ? -6.356 -19.829 2.884 1.00 75.44 103 TYR A CA 1
ATOM 725 C C . TYR A 1 103 ? -5.868 -18.600 2.114 1.00 75.44 103 TYR A C 1
ATOM 727 O O . TYR A 1 103 ? -4.667 -18.359 2.011 1.00 75.44 103 TYR A O 1
ATOM 735 N N . ALA A 1 104 ? -6.802 -17.854 1.524 1.00 86.19 104 ALA A N 1
ATOM 736 C CA . ALA A 1 104 ? -6.475 -16.580 0.892 1.00 86.19 104 ALA A CA 1
ATOM 737 C C . ALA A 1 104 ? -6.160 -15.535 1.967 1.00 86.19 104 ALA A C 1
ATOM 739 O O . ALA A 1 104 ? -6.657 -15.640 3.089 1.00 86.19 104 ALA A O 1
ATOM 740 N N . GLY A 1 105 ? -5.381 -14.507 1.622 1.00 88.25 105 GLY A N 1
ATOM 741 C CA . GLY A 1 105 ? -4.902 -13.516 2.592 1.00 88.25 105 GLY A CA 1
ATOM 742 C C . GLY A 1 105 ? -6.007 -12.808 3.388 1.00 88.25 105 GLY A C 1
ATOM 743 O O . GLY A 1 105 ? -5.751 -12.340 4.496 1.00 88.25 105 GLY A O 1
ATOM 744 N N . ASN A 1 106 ? -7.237 -12.741 2.869 1.00 92.75 106 ASN A N 1
ATOM 745 C CA . ASN A 1 106 ? -8.365 -12.087 3.532 1.00 92.75 106 ASN A CA 1
ATOM 746 C C . ASN A 1 106 ? -9.164 -13.012 4.470 1.00 92.75 106 ASN A C 1
ATOM 748 O O . ASN A 1 106 ? -10.140 -12.569 5.080 1.00 92.75 106 ASN A O 1
ATOM 752 N N . GLN A 1 107 ? -8.759 -14.278 4.596 1.00 93.00 107 GLN A N 1
ATOM 753 C CA . GLN A 1 107 ? -9.290 -15.221 5.576 1.00 93.00 107 GLN A CA 1
ATOM 754 C C . GLN A 1 107 ? -8.489 -15.086 6.871 1.00 93.00 107 GLN A C 1
ATOM 756 O O . GLN A 1 107 ? -7.351 -15.541 6.954 1.00 93.00 107 GLN A O 1
ATOM 761 N N . VAL A 1 108 ? -9.075 -14.440 7.878 1.00 93.50 108 VAL A N 1
ATOM 762 C CA . VAL A 1 108 ? -8.357 -14.007 9.089 1.00 93.50 108 VAL A CA 1
ATOM 763 C C . VAL A 1 108 ? -9.067 -14.449 10.362 1.00 93.50 108 VAL A C 1
ATOM 765 O O . VAL A 1 108 ? -10.278 -14.667 10.384 1.00 93.50 108 VAL A O 1
ATOM 768 N N . SER A 1 109 ? -8.317 -14.558 11.457 1.00 93.69 109 SER A N 1
ATOM 769 C CA . SER A 1 109 ? -8.904 -14.815 12.781 1.00 93.69 109 SER A CA 1
ATOM 770 C C . SER A 1 109 ? -9.637 -13.574 13.317 1.00 93.69 109 SER A C 1
ATOM 772 O O . SER A 1 109 ? -9.333 -12.452 12.894 1.00 93.69 109 SER A O 1
ATOM 774 N N . PRO A 1 110 ? -10.551 -13.707 14.299 1.00 94.56 110 PRO A N 1
ATOM 775 C CA . PRO A 1 110 ? -11.178 -12.553 14.938 1.00 94.56 110 PRO A CA 1
ATOM 776 C C . PRO A 1 110 ? -10.152 -11.602 15.563 1.00 94.56 110 PRO A C 1
ATOM 778 O O . PRO A 1 110 ? -10.285 -10.384 15.454 1.00 94.56 110 PRO A O 1
ATOM 781 N N . GLU A 1 111 ? -9.105 -12.144 16.187 1.00 93.75 111 GLU A N 1
ATOM 782 C CA . GLU A 1 111 ? -8.033 -11.360 16.801 1.00 93.75 111 GLU A CA 1
ATOM 783 C C . GLU A 1 111 ? -7.223 -10.592 15.753 1.00 93.75 111 GLU A C 1
ATOM 785 O O . GLU A 1 111 ? -6.790 -9.466 15.997 1.00 93.75 111 GLU A O 1
ATOM 790 N N . GLU A 1 112 ? -6.996 -11.192 14.588 1.00 94.94 112 GLU A N 1
ATOM 791 C CA . GLU A 1 112 ? -6.302 -10.545 13.480 1.00 94.94 112 GLU A CA 1
ATOM 792 C C . GLU A 1 112 ? -7.143 -9.455 12.826 1.00 94.94 112 GLU A C 1
ATOM 794 O O . GLU A 1 112 ? -6.649 -8.341 12.655 1.00 94.94 112 GLU A O 1
ATOM 799 N N . PHE A 1 113 ? -8.426 -9.713 12.573 1.00 96.75 113 PHE A N 1
ATOM 800 C CA . PHE A 1 113 ? -9.344 -8.699 12.058 1.00 96.75 113 PHE A CA 1
ATOM 801 C C . PHE A 1 113 ? -9.411 -7.466 12.972 1.00 96.75 113 PHE A C 1
ATOM 803 O O . PHE A 1 113 ? -9.466 -6.329 12.508 1.00 96.75 113 PHE A O 1
ATOM 810 N N . GLN A 1 114 ? -9.332 -7.665 14.289 1.00 95.25 114 GLN A N 1
ATOM 811 C CA . GLN A 1 114 ? -9.265 -6.560 15.247 1.00 95.25 114 GLN A CA 1
ATOM 812 C C . GLN A 1 114 ? -7.967 -5.760 15.161 1.00 95.25 114 GLN A C 1
ATOM 814 O O . GLN A 1 114 ? -8.013 -4.534 15.280 1.00 95.25 114 GLN A O 1
ATOM 819 N N . ARG A 1 115 ? -6.821 -6.426 14.960 1.00 96.69 115 ARG A N 1
ATOM 820 C CA . ARG A 1 115 ? -5.544 -5.733 14.725 1.00 96.69 115 ARG A CA 1
ATOM 821 C C . ARG A 1 115 ? -5.615 -4.911 13.442 1.00 96.69 115 ARG A C 1
ATOM 823 O O . ARG A 1 115 ? -5.297 -3.731 13.480 1.00 96.69 115 ARG A O 1
ATOM 830 N N . ILE A 1 116 ? -6.133 -5.498 12.366 1.00 97.69 116 ILE A N 1
ATOM 831 C CA . ILE A 1 116 ? -6.339 -4.833 11.074 1.00 97.69 116 ILE A CA 1
ATOM 832 C C . ILE A 1 116 ? -7.225 -3.589 11.227 1.00 97.69 116 ILE A C 1
ATOM 834 O O . ILE A 1 116 ? -6.836 -2.496 10.820 1.00 97.69 116 ILE A O 1
ATOM 838 N N . ALA A 1 117 ? -8.381 -3.718 11.885 1.00 98.06 117 ALA A N 1
ATOM 839 C CA . ALA A 1 117 ? -9.285 -2.592 12.114 1.00 98.06 117 ALA A CA 1
ATOM 840 C C . ALA A 1 117 ? -8.670 -1.498 13.005 1.00 98.06 117 ALA A C 1
ATOM 842 O O . ALA A 1 117 ? -8.997 -0.321 12.844 1.00 98.06 117 ALA A O 1
ATOM 843 N N . ARG A 1 118 ? -7.783 -1.866 13.939 1.00 97.38 118 ARG A N 1
ATOM 844 C CA . ARG A 1 118 ? -7.024 -0.901 14.741 1.00 97.38 118 ARG A CA 1
ATOM 845 C C . ARG A 1 118 ? -6.022 -0.137 13.881 1.00 97.38 118 ARG A C 1
ATOM 847 O O . ARG A 1 118 ? -6.096 1.082 13.897 1.00 97.38 118 ARG A O 1
ATOM 854 N N . THR A 1 119 ? -5.177 -0.820 13.107 1.00 98.25 119 THR A N 1
ATOM 855 C CA . THR A 1 119 ? -4.220 -0.166 12.196 1.00 98.25 119 THR A CA 1
ATOM 856 C C . THR A 1 119 ? -4.939 0.785 11.237 1.00 98.25 119 THR A C 1
ATOM 858 O O . THR A 1 119 ? -4.564 1.948 11.115 1.00 98.25 119 THR A O 1
ATOM 861 N N . TYR A 1 120 ? -6.037 0.333 10.625 1.00 98.56 120 TYR A N 1
ATOM 862 C CA . TYR A 1 120 ? -6.863 1.154 9.733 1.00 98.56 120 TYR A CA 1
ATOM 863 C C . TYR A 1 120 ? -7.396 2.423 10.416 1.00 98.56 120 TYR A C 1
ATOM 865 O O . TYR A 1 120 ? -7.353 3.516 9.852 1.00 98.56 120 TYR A O 1
ATOM 873 N N . SER A 1 121 ? -7.894 2.282 11.646 1.00 98.25 121 SER A N 1
ATOM 874 C CA . SER A 1 121 ? -8.403 3.393 12.452 1.00 98.25 121 SER A CA 1
ATOM 875 C C . SER A 1 121 ? -7.296 4.360 12.867 1.00 98.25 121 SER A C 1
ATOM 877 O O . SER A 1 121 ? -7.468 5.570 12.739 1.00 98.25 121 SER A O 1
ATOM 879 N N . ASP A 1 122 ? -6.146 3.847 13.308 1.00 98.19 122 ASP A N 1
ATOM 880 C CA . ASP A 1 122 ? -5.017 4.672 13.730 1.00 98.19 122 ASP A CA 1
ATOM 881 C C . ASP A 1 122 ? -4.511 5.537 12.565 1.00 98.19 122 ASP A C 1
ATOM 883 O O . ASP A 1 122 ? -4.348 6.745 12.748 1.00 98.19 122 ASP A O 1
ATOM 887 N N . ILE A 1 123 ? -4.402 4.978 11.353 1.00 98.38 123 ILE A N 1
ATOM 888 C CA . ILE A 1 123 ? -4.058 5.737 10.137 1.00 98.38 123 ILE A CA 1
ATOM 889 C C . ILE A 1 123 ? -5.111 6.806 9.841 1.00 98.38 123 ILE A C 1
ATOM 891 O O . ILE A 1 123 ? -4.783 7.987 9.702 1.00 98.38 123 ILE A O 1
ATOM 895 N N . ARG A 1 124 ? -6.396 6.428 9.807 1.00 97.94 124 ARG A N 1
ATOM 896 C CA . ARG A 1 124 ? -7.496 7.368 9.529 1.00 97.94 124 ARG A CA 1
ATOM 897 C C . ARG A 1 124 ? -7.537 8.531 10.521 1.00 97.94 124 ARG A C 1
ATOM 899 O O . ARG A 1 124 ? -7.883 9.652 10.146 1.00 97.94 124 ARG A O 1
ATOM 906 N N . MET A 1 125 ? -7.203 8.269 11.782 1.00 97.44 125 MET A N 1
ATOM 907 C CA . MET A 1 125 ? -7.194 9.258 12.857 1.00 97.44 125 MET A CA 1
ATOM 908 C C . MET A 1 125 ? -5.874 10.033 12.981 1.00 97.44 125 MET A C 1
ATOM 910 O O . MET A 1 125 ? -5.793 10.921 13.831 1.00 97.44 125 MET A O 1
ATOM 914 N N . GLY A 1 126 ? -4.855 9.717 12.173 1.00 97.00 126 GLY A N 1
ATOM 915 C CA . GLY A 1 126 ? -3.532 10.347 12.244 1.00 97.00 126 GLY A CA 1
ATOM 916 C C . GLY A 1 126 ? -2.770 10.009 13.529 1.00 97.00 126 GLY A C 1
ATOM 917 O O . GLY A 1 126 ? -2.145 10.881 14.127 1.00 97.00 126 GLY A O 1
ATOM 918 N N . ARG A 1 127 ? -2.889 8.765 14.001 1.00 96.88 127 ARG A N 1
ATOM 919 C CA . ARG A 1 127 ? -2.257 8.233 15.223 1.00 96.88 127 ARG A CA 1
ATOM 920 C C . ARG A 1 127 ? -1.111 7.254 14.935 1.00 96.88 127 ARG A C 1
ATOM 922 O O . ARG A 1 127 ? -0.619 6.624 15.865 1.00 96.88 127 ARG A O 1
ATOM 929 N N . SER A 1 128 ? -0.729 7.127 13.670 1.00 97.50 128 SER A N 1
ATOM 930 C CA . SER A 1 128 ? 0.372 6.307 13.164 1.00 97.50 128 SER A CA 1
ATOM 931 C C . SER A 1 128 ? 1.410 7.164 12.440 1.00 97.50 128 SER A C 1
ATOM 933 O O . SER A 1 128 ? 1.141 8.318 12.093 1.00 97.50 128 SER A O 1
ATOM 935 N N . ASP A 1 129 ? 2.556 6.562 12.134 1.00 97.81 129 ASP A N 1
ATOM 936 C CA . ASP A 1 129 ? 3.629 7.188 11.351 1.00 97.81 129 ASP A CA 1
ATOM 937 C C . ASP A 1 129 ? 3.311 7.235 9.848 1.00 97.81 129 ASP A C 1
ATOM 939 O O . ASP A 1 129 ? 3.852 8.056 9.109 1.00 97.81 129 ASP A O 1
ATOM 943 N N . LEU A 1 130 ? 2.355 6.417 9.398 1.00 97.88 130 LEU A N 1
ATOM 944 C CA . LEU A 1 130 ? 1.727 6.537 8.087 1.00 97.88 130 LEU A CA 1
ATOM 945 C C . LEU A 1 130 ? 0.613 7.590 8.154 1.00 97.88 130 LEU A C 1
ATOM 947 O O . LEU A 1 130 ? -0.409 7.382 8.812 1.00 97.88 130 LEU A O 1
ATOM 951 N N . GLN A 1 131 ? 0.815 8.722 7.485 1.00 97.88 131 GLN A N 1
ATOM 952 C CA . GLN A 1 131 ? -0.038 9.907 7.560 1.00 97.88 131 GLN A CA 1
ATOM 953 C C . GLN A 1 131 ? -0.720 10.219 6.227 1.00 97.88 131 GLN A C 1
ATOM 955 O O . GLN A 1 131 ? -0.190 9.945 5.154 1.00 97.88 131 GLN A O 1
ATOM 960 N N . LEU A 1 132 ? -1.891 10.858 6.297 1.00 98.06 132 LEU A N 1
ATOM 961 C CA . LEU A 1 132 ? -2.629 11.340 5.128 1.00 98.06 132 LEU A CA 1
ATOM 962 C C . LEU A 1 132 ? -2.415 12.850 4.960 1.00 98.06 132 LEU A C 1
ATOM 964 O O . LEU A 1 132 ? -2.938 13.659 5.733 1.00 98.06 132 LEU A O 1
ATOM 968 N N . GLY A 1 133 ? -1.659 13.233 3.936 1.00 96.88 133 GLY A N 1
ATOM 969 C CA . GLY A 1 133 ? -1.311 14.611 3.610 1.00 96.88 133 GLY A CA 1
ATOM 970 C C . GLY A 1 133 ? -2.486 15.383 3.016 1.00 96.88 133 GLY A C 1
ATOM 971 O O . GLY A 1 133 ? -2.703 15.388 1.810 1.00 96.88 133 GLY A O 1
ATOM 972 N N . THR A 1 134 ? -3.239 16.084 3.867 1.00 97.06 134 THR A N 1
ATOM 973 C CA . THR A 1 134 ? -4.386 16.914 3.440 1.00 97.06 134 THR A CA 1
ATOM 974 C C . THR A 1 134 ? -4.127 18.416 3.510 1.00 97.06 134 THR A C 1
ATOM 976 O O . THR A 1 134 ? -5.060 19.219 3.463 1.00 97.06 134 THR A O 1
ATOM 979 N N . ALA A 1 135 ? -2.873 18.827 3.694 1.00 94.94 135 ALA A N 1
ATOM 980 C CA . ALA A 1 135 ? -2.524 20.238 3.781 1.00 94.94 135 ALA A CA 1
ATOM 981 C C . ALA A 1 135 ? -2.841 20.954 2.457 1.00 94.94 135 ALA A C 1
ATOM 983 O O . ALA A 1 135 ? -2.471 20.495 1.381 1.00 94.94 135 ALA A O 1
ATOM 984 N N . GLY A 1 136 ? -3.535 22.092 2.539 1.00 92.94 136 GLY A N 1
ATOM 985 C CA . GLY A 1 136 ? -3.901 22.893 1.366 1.00 92.94 136 GLY A CA 1
ATOM 986 C C . GLY A 1 136 ? -5.113 22.390 0.570 1.00 92.94 136 GLY A C 1
ATOM 987 O O . GLY A 1 136 ? -5.480 23.043 -0.402 1.00 92.94 136 GLY A O 1
ATOM 988 N N . MET A 1 137 ? -5.750 21.289 0.983 1.00 96.50 137 MET A N 1
ATOM 989 C CA . MET A 1 137 ? -7.012 20.810 0.404 1.00 96.50 137 MET A CA 1
ATOM 990 C C . MET A 1 137 ? -8.217 21.560 0.986 1.00 96.50 137 MET A C 1
ATOM 992 O O . MET A 1 137 ? -8.174 22.033 2.125 1.00 96.50 137 MET A O 1
ATOM 996 N N . SER A 1 138 ? -9.313 21.642 0.226 1.00 96.25 138 SER A N 1
ATOM 997 C CA . SER A 1 138 ? -10.622 21.993 0.798 1.00 96.25 138 SER A CA 1
ATOM 998 C C . SER A 1 138 ? -11.156 20.847 1.666 1.00 96.25 138 SER A C 1
ATOM 1000 O O . SER A 1 138 ? -10.693 19.714 1.544 1.00 96.25 138 SER A O 1
ATOM 1002 N N . ASP A 1 139 ? -12.149 21.107 2.521 1.00 96.75 139 ASP A N 1
ATOM 1003 C CA . ASP A 1 139 ? -12.742 20.057 3.366 1.00 96.75 139 ASP A CA 1
ATOM 1004 C C . ASP A 1 139 ? -13.331 18.905 2.533 1.00 96.75 139 ASP A C 1
ATOM 1006 O O . ASP A 1 139 ? -13.117 17.738 2.862 1.00 96.75 139 ASP A O 1
ATOM 1010 N N . ASP A 1 140 ? -14.009 19.227 1.427 1.00 96.81 140 ASP A N 1
ATOM 1011 C CA . ASP A 1 140 ? -14.602 18.236 0.522 1.00 96.81 140 ASP A CA 1
ATOM 1012 C C . ASP A 1 140 ? -13.526 17.407 -0.194 1.00 96.81 140 ASP A C 1
ATOM 1014 O O . ASP A 1 140 ? -13.631 16.183 -0.273 1.00 96.81 140 ASP A O 1
ATOM 1018 N N . GLU A 1 141 ? -12.460 18.054 -0.675 1.00 95.19 141 GLU A N 1
ATOM 1019 C CA . GLU A 1 141 ? -11.349 17.369 -1.342 1.00 95.19 141 GLU A CA 1
ATOM 1020 C C . GLU A 1 141 ? -10.566 16.493 -0.358 1.00 95.19 141 GLU A C 1
ATOM 1022 O O . GLU A 1 141 ? -10.249 15.347 -0.666 1.00 95.19 141 GLU A O 1
ATOM 1027 N N . ALA A 1 142 ? -10.316 16.988 0.857 1.00 96.81 142 ALA A N 1
ATOM 1028 C CA . ALA A 1 142 ? -9.672 16.219 1.913 1.00 96.81 142 ALA A CA 1
ATOM 1029 C C . ALA A 1 142 ? -10.523 15.010 2.328 1.00 96.81 142 ALA A C 1
ATOM 1031 O O . ALA A 1 142 ? -9.980 13.935 2.577 1.00 96.81 142 ALA A O 1
ATOM 1032 N N . ALA A 1 143 ? -11.848 15.162 2.413 1.00 96.69 143 ALA A N 1
ATOM 1033 C CA . ALA A 1 143 ? -12.754 14.056 2.708 1.00 96.69 143 ALA A CA 1
ATOM 1034 C C . ALA A 1 143 ? -12.750 13.006 1.588 1.00 96.69 143 ALA A C 1
ATOM 1036 O O . ALA A 1 143 ? -12.666 11.814 1.885 1.00 96.69 143 ALA A O 1
ATOM 1037 N N . GLN A 1 144 ? -12.776 13.439 0.323 1.00 95.50 144 GLN A N 1
ATOM 1038 C CA . GLN A 1 144 ? -12.677 12.544 -0.829 1.00 95.50 144 GLN A CA 1
ATOM 1039 C C . GLN A 1 144 ? -11.338 11.797 -0.842 1.00 95.50 144 GLN A C 1
ATOM 1041 O O . GLN A 1 144 ? -11.330 10.569 -0.871 1.00 95.50 144 GLN A O 1
ATOM 1046 N N . PHE A 1 145 ? -10.219 12.519 -0.744 1.00 95.75 145 PHE A N 1
ATOM 1047 C CA . PHE A 1 145 ? -8.877 11.937 -0.731 1.00 95.75 145 PHE A CA 1
ATOM 1048 C C . PHE A 1 145 ? -8.710 10.909 0.392 1.00 95.75 145 PHE A C 1
ATOM 1050 O O . PHE A 1 145 ? -8.215 9.809 0.148 1.00 95.75 145 PHE A O 1
ATOM 1057 N N . ARG A 1 146 ? -9.163 11.233 1.614 1.00 97.19 146 ARG A N 1
ATOM 1058 C CA . ARG A 1 146 ? -9.132 10.293 2.743 1.00 97.19 146 ARG A CA 1
ATOM 1059 C C . ARG A 1 146 ? -9.997 9.068 2.474 1.00 97.19 146 ARG A C 1
ATOM 1061 O O . ARG A 1 146 ? -9.532 7.963 2.708 1.00 97.19 146 ARG A O 1
ATOM 1068 N N . GLY A 1 147 ? -11.229 9.244 1.994 1.00 96.62 147 GLY A N 1
ATOM 1069 C CA . GLY A 1 147 ? -12.133 8.126 1.716 1.00 96.62 147 GLY A CA 1
ATOM 1070 C C . GLY A 1 147 ? -11.573 7.164 0.667 1.00 96.62 147 GLY A C 1
ATOM 1071 O O . GLY A 1 147 ? -11.562 5.956 0.883 1.00 96.62 147 GLY A O 1
ATOM 1072 N N . GLU A 1 148 ? -11.053 7.700 -0.436 1.00 94.94 148 GLU A N 1
ATOM 1073 C CA . GLU A 1 148 ? -10.465 6.905 -1.518 1.00 94.94 148 GLU A CA 1
ATOM 1074 C C . GLU A 1 148 ? -9.156 6.228 -1.078 1.00 94.94 148 GLU A C 1
ATOM 1076 O O . GLU A 1 148 ? -8.985 5.032 -1.300 1.00 94.94 148 GLU A O 1
ATOM 1081 N N . THR A 1 149 ? -8.275 6.954 -0.378 1.00 96.69 149 THR A N 1
ATOM 1082 C CA . THR A 1 149 ? -7.009 6.402 0.138 1.00 96.69 149 THR A CA 1
ATOM 1083 C C . THR A 1 149 ? -7.247 5.297 1.156 1.00 96.69 149 THR A C 1
ATOM 1085 O O . THR A 1 149 ? -6.612 4.247 1.094 1.00 96.69 149 THR A O 1
ATOM 1088 N N . MET A 1 150 ? -8.177 5.502 2.090 1.00 98.12 150 MET A N 1
ATOM 1089 C CA . MET A 1 150 ? -8.518 4.475 3.069 1.00 98.12 150 MET A CA 1
ATOM 1090 C C . MET A 1 150 ? -9.157 3.258 2.385 1.00 98.12 150 MET A C 1
ATOM 1092 O O . MET A 1 150 ? -8.841 2.131 2.753 1.00 98.12 150 MET A O 1
ATOM 1096 N N . GLY A 1 151 ? -9.948 3.454 1.324 1.00 95.88 151 GLY A N 1
ATOM 1097 C CA . GLY A 1 151 ? -10.429 2.359 0.479 1.00 95.88 151 GLY A CA 1
ATOM 1098 C C . GLY A 1 151 ? -9.295 1.513 -0.114 1.00 95.88 151 GLY A C 1
ATOM 1099 O O . GLY A 1 151 ? -9.349 0.284 -0.038 1.00 95.88 151 GLY A O 1
ATOM 1100 N N . ASP A 1 152 ? -8.246 2.149 -0.641 1.00 95.69 152 ASP A N 1
ATOM 1101 C CA . ASP A 1 152 ? -7.067 1.448 -1.162 1.00 95.69 152 ASP A CA 1
ATOM 1102 C C . ASP A 1 152 ? -6.262 0.759 -0.043 1.00 95.69 152 ASP A C 1
ATOM 1104 O O . ASP A 1 152 ? -5.942 -0.422 -0.173 1.00 95.69 152 ASP A O 1
ATOM 1108 N N . ILE A 1 153 ? -6.048 1.407 1.111 1.00 98.06 153 ILE A N 1
ATOM 1109 C CA . ILE A 1 153 ? -5.427 0.777 2.297 1.00 98.06 153 ILE A CA 1
ATOM 1110 C C . ILE A 1 153 ? -6.222 -0.456 2.757 1.00 98.06 153 ILE A C 1
ATOM 1112 O O . ILE A 1 153 ? -5.629 -1.465 3.136 1.00 98.06 153 ILE A O 1
ATOM 1116 N N . GLY A 1 154 ? -7.556 -0.420 2.697 1.00 97.31 154 GLY A N 1
ATOM 1117 C CA . GLY A 1 154 ? -8.401 -1.583 2.982 1.00 97.31 154 GLY A CA 1
ATOM 1118 C C . GLY A 1 154 ? -8.077 -2.766 2.065 1.00 97.31 154 GLY A C 1
ATOM 1119 O O . GLY A 1 154 ? -7.909 -3.888 2.543 1.00 97.31 154 GLY A O 1
ATOM 1120 N N . ASN A 1 155 ? -7.881 -2.509 0.767 1.00 95.56 155 ASN A N 1
ATOM 1121 C CA . ASN A 1 155 ? -7.476 -3.537 -0.197 1.00 95.56 155 ASN A CA 1
ATOM 1122 C C . ASN A 1 155 ? -6.073 -4.089 0.067 1.00 95.56 155 ASN A C 1
ATOM 1124 O O . ASN A 1 155 ? -5.859 -5.287 -0.132 1.00 95.56 155 ASN A O 1
ATOM 1128 N N . LEU A 1 156 ? -5.139 -3.248 0.519 1.00 97.56 156 LEU A N 1
ATOM 1129 C CA . LEU A 1 156 ? -3.805 -3.678 0.951 1.00 97.56 156 LEU A CA 1
ATOM 1130 C C . LEU A 1 156 ? -3.901 -4.600 2.171 1.00 97.56 156 LEU A C 1
ATOM 1132 O O . LEU A 1 156 ? -3.337 -5.688 2.172 1.00 97.56 156 LEU A O 1
ATOM 1136 N N . LEU A 1 157 ? -4.673 -4.218 3.190 1.00 98.19 157 LEU A N 1
ATOM 1137 C CA . LEU A 1 157 ? -4.803 -4.990 4.432 1.00 98.19 157 LEU A CA 1
ATOM 1138 C C . LEU A 1 157 ? -5.454 -6.368 4.239 1.00 98.19 157 LEU A C 1
ATOM 1140 O O . LEU A 1 157 ? -5.357 -7.215 5.130 1.00 98.19 157 LEU A O 1
ATOM 1144 N N . GLN A 1 158 ? -6.116 -6.617 3.107 1.00 96.69 158 GLN A N 1
ATOM 1145 C CA . GLN A 1 158 ? -6.625 -7.944 2.759 1.00 96.69 158 GLN A CA 1
ATOM 1146 C C . GLN A 1 158 ? -5.515 -8.947 2.432 1.00 96.69 158 GLN A C 1
ATOM 1148 O O . GLN A 1 158 ? -5.780 -10.142 2.470 1.00 96.69 158 GLN A O 1
ATOM 1153 N N . THR A 1 159 ? -4.294 -8.509 2.131 1.00 96.31 159 THR A N 1
ATOM 1154 C CA . THR A 1 159 ? -3.190 -9.402 1.758 1.00 96.31 159 THR A CA 1
ATOM 1155 C C . THR A 1 159 ? -2.123 -9.462 2.854 1.00 96.31 159 THR A C 1
ATOM 1157 O O . THR A 1 159 ? -2.034 -8.559 3.688 1.00 96.31 159 THR A O 1
ATOM 1160 N N . ASP A 1 160 ? -1.326 -10.533 2.894 1.00 96.00 160 ASP A N 1
ATOM 1161 C CA . ASP A 1 160 ? -0.269 -10.683 3.903 1.00 96.00 160 ASP A CA 1
ATOM 1162 C C . ASP A 1 160 ? 0.841 -9.648 3.684 1.00 96.00 160 ASP A C 1
ATOM 1164 O O . ASP A 1 160 ? 1.191 -8.912 4.610 1.00 96.00 160 ASP A O 1
ATOM 1168 N N . SER A 1 161 ? 1.322 -9.514 2.442 1.00 97.56 161 SER A N 1
ATOM 1169 C CA . SER A 1 161 ? 2.315 -8.496 2.068 1.00 97.56 161 SER A CA 1
ATOM 1170 C C . SER A 1 161 ? 1.828 -7.070 2.343 1.00 97.56 161 SER A C 1
ATOM 1172 O O . SER A 1 161 ? 2.584 -6.246 2.853 1.00 97.56 161 SER A O 1
ATOM 1174 N N . GLY A 1 162 ? 0.552 -6.768 2.080 1.00 98.19 162 GLY A N 1
ATOM 1175 C CA . GLY A 1 162 ? -0.024 -5.452 2.345 1.00 98.19 162 GLY A CA 1
ATOM 1176 C C . GLY A 1 162 ? -0.155 -5.158 3.836 1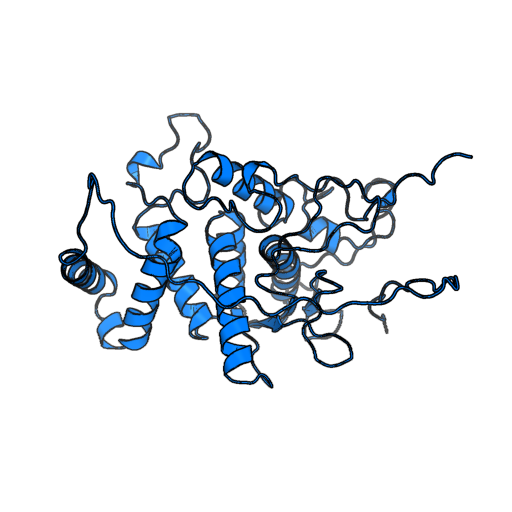.00 98.19 162 GLY A C 1
ATOM 1177 O O . GLY A 1 162 ? 0.145 -4.043 4.262 1.00 98.19 162 GLY A O 1
ATOM 1178 N N . ARG A 1 163 ? -0.520 -6.146 4.665 1.00 98.12 163 ARG A N 1
ATOM 1179 C CA . ARG A 1 163 ? -0.502 -5.990 6.130 1.00 98.12 163 ARG A CA 1
ATOM 1180 C C . ARG A 1 163 ? 0.898 -5.753 6.665 1.00 98.12 163 ARG A C 1
ATOM 1182 O O . ARG A 1 163 ? 1.058 -4.903 7.539 1.00 98.12 163 ARG A O 1
ATOM 1189 N N . GLU A 1 164 ? 1.887 -6.496 6.185 1.00 97.69 164 GLU A N 1
ATOM 1190 C CA . GLU A 1 164 ? 3.278 -6.308 6.597 1.00 97.69 164 GLU A CA 1
ATOM 1191 C C . GLU A 1 164 ? 3.769 -4.905 6.225 1.00 97.69 164 GLU A C 1
ATOM 1193 O O . GLU A 1 164 ? 4.231 -4.167 7.098 1.00 97.69 164 GLU A O 1
ATOM 1198 N N . LEU A 1 165 ? 3.557 -4.491 4.973 1.00 98.38 165 LEU A N 1
ATOM 1199 C CA . LEU A 1 165 ? 3.957 -3.179 4.474 1.00 98.38 165 LEU A CA 1
ATOM 1200 C C . LEU A 1 165 ? 3.290 -2.037 5.250 1.00 98.38 165 LEU A C 1
ATOM 1202 O O . LEU A 1 165 ? 3.981 -1.173 5.793 1.00 98.38 165 LEU A O 1
ATOM 1206 N N . VAL A 1 166 ? 1.957 -2.056 5.363 1.00 98.44 166 VAL A N 1
ATOM 1207 C CA . VAL A 1 166 ? 1.193 -1.014 6.065 1.00 98.44 166 VAL A CA 1
ATOM 1208 C C . VAL A 1 166 ? 1.596 -0.941 7.536 1.00 98.44 166 VAL A C 1
ATOM 1210 O O . VAL A 1 166 ? 1.815 0.156 8.039 1.00 98.44 166 VAL A O 1
ATOM 1213 N N . ASN A 1 167 ? 1.738 -2.075 8.233 1.00 98.12 167 ASN A N 1
ATOM 1214 C CA . ASN A 1 167 ? 2.154 -2.058 9.639 1.00 98.12 167 ASN A CA 1
ATOM 1215 C C . ASN A 1 167 ? 3.593 -1.557 9.808 1.00 98.12 167 ASN A C 1
ATOM 1217 O O . ASN A 1 167 ? 3.847 -0.821 10.758 1.00 98.12 167 ASN A O 1
ATOM 1221 N N . SER A 1 168 ? 4.509 -1.921 8.899 1.00 97.25 168 SER A N 1
ATOM 1222 C CA . SER A 1 168 ? 5.900 -1.454 8.955 1.00 97.25 168 SER A CA 1
ATOM 1223 C C . SER A 1 168 ? 5.992 0.068 8.857 1.00 97.25 168 SER A C 1
ATOM 1225 O O . SER A 1 168 ? 6.751 0.678 9.595 1.00 97.25 168 SER A O 1
ATOM 1227 N N . LEU A 1 169 ? 5.162 0.687 8.010 1.00 97.12 169 LEU A N 1
ATOM 1228 C CA . LEU A 1 169 ? 5.122 2.136 7.813 1.00 97.12 169 LEU A CA 1
ATOM 1229 C C . LEU A 1 169 ? 4.268 2.870 8.852 1.00 97.12 169 LEU A C 1
ATOM 1231 O O . LEU A 1 169 ? 4.516 4.038 9.121 1.00 97.12 169 LEU A O 1
ATOM 1235 N N . ALA A 1 170 ? 3.247 2.219 9.415 1.00 97.69 170 ALA A N 1
ATOM 1236 C CA . ALA A 1 170 ? 2.371 2.816 10.420 1.00 97.69 170 ALA A CA 1
ATOM 1237 C C . ALA A 1 170 ? 3.000 2.862 11.821 1.00 97.69 170 ALA A C 1
ATOM 1239 O O . ALA A 1 170 ? 2.611 3.712 12.622 1.00 97.69 170 ALA A O 1
ATOM 1240 N N . TYR A 1 171 ? 3.922 1.944 12.117 1.00 96.44 171 TYR A N 1
ATOM 1241 C CA . TYR A 1 171 ? 4.532 1.784 13.435 1.00 96.44 171 TYR A CA 1
ATOM 1242 C C . TYR A 1 171 ? 6.045 1.564 13.298 1.00 96.44 171 TYR A C 1
ATOM 1244 O O . TYR A 1 171 ? 6.568 0.492 13.625 1.00 96.44 171 TYR A O 1
ATOM 1252 N N . GLN A 1 172 ? 6.737 2.572 12.769 1.00 89.50 172 GLN A N 1
ATOM 1253 C CA . GLN A 1 172 ? 8.175 2.513 12.512 1.00 89.50 172 GLN A CA 1
ATOM 1254 C C . GLN A 1 172 ? 8.967 2.574 13.831 1.00 89.50 172 GLN A C 1
ATOM 1256 O O . GLN A 1 172 ? 8.658 3.397 14.690 1.00 89.50 172 GLN A O 1
ATOM 1261 N N . PRO A 1 173 ? 10.014 1.748 14.036 1.00 84.81 173 PRO A N 1
ATOM 1262 C CA . PRO A 1 173 ? 10.814 1.800 15.261 1.00 84.81 173 PRO A CA 1
ATOM 1263 C C . PRO A 1 173 ? 11.705 3.046 15.378 1.00 84.81 173 PRO A C 1
ATOM 1265 O O . PRO A 1 173 ? 12.069 3.403 16.497 1.00 84.81 173 PRO A O 1
ATOM 1268 N N . ASP A 1 174 ? 12.062 3.676 14.255 1.00 87.50 174 ASP A N 1
ATOM 1269 C CA . ASP A 1 174 ? 12.987 4.819 14.195 1.00 87.50 174 ASP A CA 1
ATOM 1270 C C . ASP A 1 174 ? 12.264 6.175 14.035 1.00 87.50 174 ASP A C 1
ATOM 1272 O O . ASP A 1 174 ? 12.888 7.173 13.678 1.00 87.50 174 ASP A O 1
ATOM 1276 N N . ASP A 1 175 ? 10.954 6.216 14.320 1.00 86.12 175 ASP A N 1
ATOM 1277 C CA . ASP A 1 175 ? 10.086 7.407 14.285 1.00 86.12 175 ASP A CA 1
ATOM 1278 C C . ASP A 1 175 ? 10.037 8.146 12.920 1.00 86.12 175 ASP A C 1
ATOM 1280 O O . ASP A 1 175 ? 9.687 9.329 12.863 1.00 86.12 175 ASP A O 1
ATOM 1284 N N . HIS A 1 176 ? 10.377 7.477 11.808 1.00 93.38 176 HIS A N 1
ATOM 1285 C CA . HIS A 1 176 ? 10.238 8.045 10.457 1.00 93.38 176 HIS A CA 1
ATOM 1286 C C . HIS A 1 176 ? 8.775 8.093 10.024 1.00 93.38 176 HIS A C 1
ATOM 1288 O O . HIS A 1 176 ? 8.044 7.111 10.149 1.00 93.38 176 HIS A O 1
ATOM 1294 N N . VAL A 1 177 ? 8.370 9.208 9.421 1.00 95.25 177 VAL A N 1
ATOM 1295 C CA . VAL A 1 177 ? 7.004 9.438 8.942 1.00 95.25 177 VAL A CA 1
ATOM 1296 C C . VAL A 1 177 ? 6.905 9.167 7.445 1.00 95.25 177 VAL A C 1
ATOM 1298 O O . VAL A 1 177 ? 7.691 9.676 6.646 1.00 95.25 177 VAL A O 1
ATOM 1301 N N . THR A 1 178 ? 5.874 8.425 7.041 1.00 96.00 178 THR A N 1
ATOM 1302 C CA . THR A 1 178 ? 5.484 8.294 5.631 1.00 96.00 178 THR A CA 1
ATOM 1303 C C . THR A 1 178 ? 4.198 9.061 5.377 1.00 96.00 178 THR A C 1
ATOM 1305 O O . THR A 1 178 ? 3.173 8.776 5.985 1.00 96.00 178 THR A O 1
ATOM 1308 N N . THR A 1 179 ? 4.221 10.029 4.462 1.00 97.19 179 THR A N 1
ATOM 1309 C CA . THR A 1 179 ? 3.031 10.824 4.118 1.00 97.19 179 THR A CA 1
ATOM 1310 C C . THR A 1 179 ? 2.469 10.414 2.762 1.00 97.19 179 THR A C 1
ATOM 1312 O O . THR A 1 179 ? 3.157 10.519 1.752 1.00 97.19 179 THR A O 1
ATOM 1315 N N . LEU A 1 180 ? 1.203 10.003 2.719 1.00 96.94 180 LEU A N 1
ATOM 1316 C CA . LEU A 1 180 ? 0.458 9.770 1.483 1.00 96.94 180 LEU A CA 1
ATOM 1317 C C . LEU A 1 180 ? -0.205 11.071 1.027 1.00 96.94 180 LEU A C 1
ATOM 1319 O O . LEU A 1 180 ? -1.009 11.649 1.760 1.00 96.94 180 LEU A O 1
ATOM 1323 N N . ASN A 1 181 ? 0.085 11.508 -0.190 1.00 95.62 181 ASN A N 1
ATOM 1324 C CA . ASN A 1 181 ? -0.392 12.750 -0.781 1.00 95.62 181 ASN A CA 1
ATOM 1325 C C . ASN A 1 181 ? -1.196 12.485 -2.057 1.00 95.62 181 ASN A C 1
ATOM 1327 O O . ASN A 1 181 ? -0.967 11.520 -2.789 1.00 95.62 181 ASN A O 1
ATOM 1331 N N . LEU A 1 182 ? -2.105 13.411 -2.364 1.00 93.00 182 LEU A N 1
ATOM 1332 C CA . LEU A 1 182 ? -2.772 13.447 -3.659 1.00 93.00 182 LEU A CA 1
ATOM 1333 C C . LEU A 1 182 ? -1.804 13.962 -4.727 1.00 93.00 182 LEU A C 1
ATOM 1335 O O . LEU A 1 182 ? -1.379 15.119 -4.667 1.00 93.00 182 LEU A O 1
ATOM 1339 N N . ARG A 1 183 ? -1.537 13.145 -5.747 1.00 89.31 183 ARG A N 1
ATOM 1340 C CA . ARG A 1 183 ? -0.795 13.576 -6.932 1.00 89.31 183 ARG A CA 1
ATOM 1341 C C . ARG A 1 183 ? -1.587 14.638 -7.697 1.00 89.31 183 ARG A C 1
ATOM 1343 O O . ARG A 1 183 ? -2.764 14.457 -8.030 1.00 89.31 183 ARG A O 1
ATOM 1350 N N . ARG A 1 184 ? -0.920 15.753 -7.995 1.00 89.31 184 ARG A N 1
ATOM 1351 C CA . ARG A 1 184 ? -1.492 16.891 -8.720 1.00 89.31 184 ARG A CA 1
ATOM 1352 C C . ARG A 1 184 ? -0.711 17.200 -9.986 1.00 89.31 184 ARG A C 1
ATOM 1354 O O . ARG A 1 184 ? 0.506 17.044 -10.024 1.00 89.31 184 ARG A O 1
ATOM 1361 N N . ASP A 1 185 ? -1.422 17.675 -11.001 1.00 84.88 185 ASP A N 1
ATOM 1362 C CA . ASP A 1 185 ? -0.836 18.137 -12.250 1.00 84.88 185 ASP A CA 1
ATOM 1363 C C . ASP A 1 185 ? -0.250 19.552 -12.098 1.00 84.88 185 ASP A C 1
ATOM 1365 O O . ASP A 1 185 ? -0.340 20.197 -11.049 1.00 84.88 185 ASP A O 1
ATOM 1369 N N . ALA A 1 186 ? 0.330 20.082 -13.178 1.00 87.56 186 ALA A N 1
ATOM 1370 C CA . ALA A 1 186 ? 0.917 21.423 -13.187 1.00 87.56 186 ALA A CA 1
ATOM 1371 C C . ALA A 1 186 ? -0.092 22.561 -12.909 1.00 87.56 186 ALA A C 1
ATOM 1373 O O . ALA A 1 186 ? 0.322 23.691 -12.642 1.00 87.56 186 ALA A O 1
ATOM 1374 N N . THR A 1 187 ? -1.400 22.296 -12.986 1.00 88.69 187 THR A N 1
ATOM 1375 C CA . THR A 1 187 ? -2.470 23.254 -12.665 1.00 88.69 187 THR A CA 1
ATOM 1376 C C . THR A 1 187 ? -2.945 23.151 -11.214 1.00 88.69 187 THR A C 1
ATOM 1378 O O . THR A 1 187 ? -3.719 23.997 -10.763 1.00 88.69 187 THR A O 1
ATOM 1381 N N . GLY A 1 188 ? -2.466 22.148 -10.470 1.00 86.38 188 GLY A N 1
ATOM 1382 C CA . GLY A 1 188 ? -2.916 21.828 -9.119 1.00 86.38 188 GLY A CA 1
ATOM 1383 C C . GLY A 1 188 ? -4.179 20.963 -9.083 1.00 86.38 188 GLY A C 1
ATOM 1384 O O . GLY A 1 188 ? -4.677 20.671 -7.994 1.00 86.38 188 GLY A O 1
ATOM 1385 N N . ALA A 1 189 ? -4.700 20.540 -10.236 1.00 87.12 189 ALA A N 1
ATOM 1386 C CA . ALA A 1 189 ? -5.796 19.583 -10.307 1.00 87.12 189 ALA A CA 1
ATOM 1387 C C . ALA A 1 189 ? -5.276 18.162 -10.059 1.00 87.12 189 ALA A C 1
ATOM 1389 O O . ALA A 1 189 ? -4.082 17.904 -10.158 1.00 87.12 189 ALA A O 1
ATOM 1390 N N . ARG A 1 190 ? -6.170 17.229 -9.729 1.00 85.50 190 ARG A N 1
ATOM 1391 C CA . ARG A 1 190 ? -5.834 15.805 -9.607 1.00 85.50 190 ARG A CA 1
ATOM 1392 C C . ARG A 1 190 ? -5.261 15.279 -10.929 1.00 85.50 190 ARG A C 1
ATOM 1394 O O . ARG A 1 190 ? -5.913 15.401 -11.967 1.00 85.50 190 ARG A O 1
ATOM 1401 N N . ASP A 1 191 ? -4.072 14.680 -10.882 1.00 83.38 191 ASP A N 1
ATOM 1402 C CA . ASP A 1 191 ? -3.377 14.179 -12.075 1.00 83.38 191 ASP A CA 1
ATOM 1403 C C . ASP A 1 191 ? -3.873 12.788 -12.488 1.00 83.38 191 ASP A C 1
ATOM 1405 O O . ASP A 1 191 ? -3.196 11.788 -12.296 1.00 83.38 191 ASP A O 1
ATOM 1409 N N . ASN A 1 192 ? -5.054 12.707 -13.099 1.00 72.62 192 ASN A N 1
ATOM 1410 C CA . ASN A 1 192 ? -5.561 11.435 -13.640 1.00 72.62 192 ASN A CA 1
ATOM 1411 C C . ASN A 1 192 ? -4.853 11.001 -14.943 1.00 72.62 192 ASN A C 1
ATOM 1413 O O . ASN A 1 192 ? -5.279 10.039 -15.577 1.00 72.62 192 ASN A O 1
ATOM 1417 N N . SER A 1 193 ? -3.853 11.755 -15.414 1.00 60.06 193 SER A N 1
ATOM 1418 C CA . SER A 1 193 ? -3.165 11.486 -16.684 1.00 60.06 193 SER A CA 1
ATOM 1419 C C . SER A 1 193 ? -1.893 10.668 -16.507 1.00 60.06 193 SER A C 1
ATOM 1421 O O . SER A 1 193 ? -1.468 9.993 -17.444 1.00 60.06 193 SER A O 1
ATOM 1423 N N . ASN A 1 194 ? -1.318 10.707 -15.306 1.00 54.12 194 ASN A N 1
ATOM 1424 C CA . ASN A 1 194 ? -0.164 9.921 -14.931 1.00 54.12 194 ASN A CA 1
ATOM 1425 C C . ASN A 1 194 ? -0.419 9.256 -13.573 1.00 54.12 194 ASN A C 1
ATOM 1427 O O . ASN A 1 194 ? -0.103 9.813 -12.526 1.00 54.12 194 ASN A O 1
ATOM 1431 N N . ALA A 1 195 ? -1.026 8.068 -13.601 1.00 52.34 195 ALA A N 1
ATOM 1432 C CA . ALA A 1 195 ? -1.253 7.265 -12.400 1.00 52.34 195 ALA A CA 1
ATOM 1433 C C . ALA A 1 195 ? 0.013 6.510 -11.943 1.00 52.34 195 ALA A C 1
ATOM 1435 O O . ALA A 1 195 ? -0.083 5.641 -11.078 1.00 52.34 195 ALA A O 1
ATOM 1436 N N . GLU A 1 196 ? 1.190 6.822 -12.506 1.00 55.81 196 GLU A N 1
ATOM 1437 C CA . GLU A 1 196 ? 2.455 6.481 -11.859 1.00 55.81 196 GLU A CA 1
ATOM 1438 C C . GLU A 1 196 ? 2.499 7.265 -10.551 1.00 55.81 196 GLU A C 1
ATOM 1440 O O . GLU A 1 196 ? 2.357 8.495 -10.524 1.00 55.81 196 GLU A O 1
ATOM 1445 N N . GLY A 1 197 ? 2.609 6.546 -9.443 1.00 56.84 197 GLY A N 1
ATOM 1446 C CA . GLY A 1 197 ? 2.877 7.192 -8.183 1.00 56.84 197 GLY A CA 1
ATOM 1447 C C . GLY A 1 197 ? 4.313 7.712 -8.165 1.00 56.84 197 GLY A C 1
ATOM 1448 O O . GLY A 1 197 ? 5.064 7.598 -9.134 1.00 56.84 197 GLY A O 1
ATOM 1449 N N . GLY A 1 198 ? 4.681 8.380 -7.088 1.00 62.44 198 GLY A N 1
ATOM 1450 C CA . GLY A 1 198 ? 6.073 8.693 -6.832 1.00 62.44 198 GLY A CA 1
ATOM 1451 C C . GLY A 1 198 ? 6.331 8.677 -5.346 1.00 62.44 198 GLY A C 1
ATOM 1452 O O . GLY A 1 198 ? 5.785 9.501 -4.613 1.00 62.44 198 GLY A O 1
ATOM 1453 N N . ALA A 1 199 ? 7.179 7.762 -4.904 1.00 60.16 199 ALA A N 1
ATOM 1454 C CA . ALA A 1 199 ? 7.788 7.836 -3.595 1.00 60.16 199 ALA A CA 1
ATOM 1455 C C . ALA A 1 199 ? 9.030 8.732 -3.653 1.00 60.16 199 ALA A C 1
ATOM 1457 O O . ALA A 1 199 ? 10.023 8.412 -4.308 1.00 60.16 199 ALA A O 1
ATOM 1458 N N . SER A 1 200 ? 8.993 9.857 -2.941 1.00 66.31 200 SER A N 1
ATOM 1459 C CA . SER A 1 200 ? 10.172 10.681 -2.710 1.00 66.31 200 SER A CA 1
ATOM 1460 C C . SER A 1 200 ? 10.539 10.647 -1.230 1.00 66.31 200 SER A C 1
ATOM 1462 O O . SER A 1 200 ? 9.754 11.087 -0.388 1.00 66.31 200 SER A O 1
ATOM 1464 N N . PRO A 1 201 ? 11.753 10.219 -0.873 1.00 59.84 201 PRO A N 1
ATOM 1465 C CA . PRO A 1 201 ? 12.311 10.539 0.435 1.00 59.84 201 PRO A CA 1
ATOM 1466 C C . PRO A 1 201 ? 12.392 12.060 0.610 1.00 59.84 201 PRO A C 1
ATOM 1468 O O . PRO A 1 201 ? 12.652 12.804 -0.343 1.00 59.84 201 PRO A O 1
ATOM 1471 N N . THR A 1 202 ? 12.157 12.538 1.831 1.00 63.66 202 THR A N 1
ATOM 1472 C CA . THR A 1 202 ? 12.148 13.982 2.133 1.00 63.66 202 THR A CA 1
ATOM 1473 C C . THR A 1 202 ? 13.549 14.528 2.439 1.00 63.66 202 THR A C 1
ATOM 1475 O O . THR A 1 202 ? 13.740 15.745 2.526 1.00 63.66 202 THR A O 1
ATOM 1478 N N . SER A 1 203 ? 14.549 13.646 2.571 1.00 59.88 203 SER A N 1
ATOM 1479 C CA . SER A 1 203 ? 15.941 13.989 2.872 1.00 59.88 203 SER A CA 1
ATOM 1480 C C . SER A 1 203 ? 16.912 13.739 1.705 1.00 59.88 203 SER A C 1
ATOM 1482 O O . SER A 1 203 ? 16.574 13.174 0.666 1.00 59.88 203 SER A O 1
ATOM 1484 N N . VAL A 1 204 ? 18.142 14.243 1.864 1.00 57.91 204 VAL A N 1
ATOM 1485 C CA . VAL A 1 204 ? 19.201 14.281 0.839 1.00 57.91 204 VAL A CA 1
ATOM 1486 C C . VAL A 1 204 ? 19.509 12.882 0.257 1.00 57.91 204 VAL A C 1
ATOM 1488 O O . VAL A 1 204 ? 19.554 11.941 1.041 1.00 57.91 204 VAL A O 1
ATOM 1491 N N . PRO A 1 205 ? 19.840 12.745 -1.051 1.00 57.06 205 PRO A N 1
ATOM 1492 C CA . PRO A 1 205 ? 20.114 11.473 -1.763 1.00 57.06 205 PRO A CA 1
ATOM 1493 C C . PRO A 1 205 ? 21.240 10.534 -1.262 1.00 57.06 205 PRO A C 1
ATOM 1495 O O . PRO A 1 205 ? 21.817 9.794 -2.048 1.00 57.06 205 PRO A O 1
ATOM 1498 N N . GLY A 1 206 ? 21.610 10.555 0.017 1.00 60.06 206 GLY A N 1
ATOM 1499 C CA . GLY A 1 206 ? 22.584 9.642 0.626 1.00 60.06 206 GLY A CA 1
ATOM 1500 C C . GLY A 1 206 ? 22.018 8.762 1.743 1.00 60.06 206 GLY A C 1
ATOM 1501 O O . GLY A 1 206 ? 22.653 7.769 2.075 1.00 60.06 206 GLY A O 1
ATOM 1502 N N . SER A 1 207 ? 20.845 9.092 2.293 1.00 66.75 207 SER A N 1
ATOM 1503 C CA . SER A 1 207 ? 20.218 8.370 3.416 1.00 66.75 207 SER A CA 1
ATOM 1504 C C . SER A 1 207 ? 19.390 7.155 2.994 1.00 66.75 207 SER A C 1
ATOM 1506 O O . SER A 1 207 ? 18.921 6.390 3.825 1.00 66.75 207 SER A O 1
ATOM 1508 N N . TRP A 1 208 ? 19.173 6.951 1.694 1.00 79.81 208 TRP A N 1
ATOM 1509 C CA . TRP A 1 208 ? 18.191 5.958 1.240 1.00 79.81 208 TRP A CA 1
ATOM 1510 C C . TRP A 1 208 ? 18.732 4.525 1.287 1.00 79.81 208 TRP A C 1
ATOM 1512 O O . TRP A 1 208 ? 17.956 3.582 1.223 1.00 79.81 208 TRP A O 1
ATOM 1522 N N . ALA A 1 209 ? 20.053 4.363 1.408 1.00 85.56 209 ALA A N 1
ATOM 1523 C CA . ALA A 1 209 ? 20.748 3.074 1.414 1.00 85.56 209 ALA A CA 1
ATOM 1524 C C . ALA A 1 209 ? 21.798 2.964 2.542 1.00 85.56 209 ALA A C 1
ATOM 1526 O O . ALA A 1 209 ? 22.707 2.136 2.470 1.00 85.56 209 ALA A O 1
ATOM 1527 N N . ASP A 1 210 ? 21.745 3.848 3.547 1.00 86.75 210 ASP A N 1
ATOM 1528 C CA . ASP A 1 210 ? 22.736 3.912 4.632 1.00 86.75 210 ASP A CA 1
ATOM 1529 C C . ASP A 1 210 ? 22.359 3.074 5.868 1.00 86.75 210 ASP A C 1
ATOM 1531 O O . ASP A 1 210 ? 23.127 3.022 6.832 1.00 86.75 210 ASP A O 1
ATOM 1535 N N . GLY A 1 211 ? 21.202 2.405 5.829 1.00 89.75 211 GLY A N 1
ATOM 1536 C CA . GLY A 1 211 ? 20.632 1.630 6.930 1.00 89.75 211 GLY A CA 1
ATOM 1537 C C . GLY A 1 211 ? 20.050 2.462 8.078 1.00 89.75 211 GLY A C 1
ATOM 1538 O O . GLY A 1 211 ? 19.703 1.880 9.102 1.00 89.75 211 GLY A O 1
ATOM 1539 N N . VAL A 1 212 ? 19.979 3.792 7.948 1.00 90.19 212 VAL A N 1
ATOM 1540 C CA . VAL A 1 212 ? 19.330 4.696 8.917 1.00 90.19 212 VAL A CA 1
ATOM 1541 C C . VAL A 1 212 ? 17.926 5.055 8.450 1.00 90.19 212 VAL A C 1
ATOM 1543 O O . VAL A 1 212 ? 17.001 5.131 9.255 1.00 90.19 212 VAL A O 1
ATOM 1546 N N . GLY A 1 213 ? 17.786 5.281 7.146 1.00 90.81 213 GLY A N 1
ATOM 1547 C CA . GLY A 1 213 ? 16.524 5.635 6.523 1.00 90.81 213 GLY A CA 1
ATOM 1548 C C . GLY A 1 213 ? 16.091 7.079 6.748 1.00 90.81 213 GLY A C 1
ATOM 1549 O O . GLY A 1 213 ? 16.844 7.925 7.241 1.00 90.81 213 GLY A O 1
ATOM 1550 N N . THR A 1 214 ? 14.885 7.391 6.286 1.00 91.88 214 THR A N 1
ATOM 1551 C CA . THR A 1 214 ? 14.339 8.749 6.266 1.00 91.88 214 THR A CA 1
ATOM 1552 C C . THR A 1 214 ? 12.822 8.755 6.167 1.00 91.88 214 THR A C 1
ATOM 1554 O O . THR A 1 214 ? 12.230 7.875 5.551 1.00 91.88 214 THR A O 1
ATOM 1557 N N . ASP A 1 215 ? 12.214 9.846 6.629 1.00 93.56 215 ASP A N 1
ATOM 1558 C CA . ASP A 1 215 ? 10.874 10.263 6.224 1.00 93.56 215 ASP A CA 1
ATOM 1559 C C . ASP A 1 215 ? 10.679 10.144 4.700 1.00 93.56 215 ASP A C 1
ATOM 1561 O O . ASP A 1 215 ? 11.563 10.504 3.904 1.00 93.56 215 ASP A O 1
ATOM 1565 N N . ALA A 1 216 ? 9.488 9.700 4.308 1.00 93.00 216 ALA A N 1
ATOM 1566 C CA . ALA A 1 216 ? 9.096 9.473 2.925 1.00 93.00 216 ALA A CA 1
ATOM 1567 C C . ALA A 1 216 ? 7.755 10.146 2.604 1.00 93.00 216 ALA A C 1
ATOM 1569 O O . ALA A 1 216 ? 6.898 10.352 3.465 1.00 93.00 216 ALA A O 1
ATOM 1570 N N . ALA A 1 217 ? 7.559 10.483 1.337 1.00 94.00 217 ALA A N 1
ATOM 1571 C CA . ALA A 1 217 ? 6.293 10.951 0.802 1.00 94.00 217 ALA A CA 1
ATOM 1572 C C . ALA A 1 217 ? 5.915 10.098 -0.407 1.00 94.00 217 ALA A C 1
ATOM 1574 O O . ALA A 1 217 ? 6.779 9.793 -1.221 1.00 94.00 217 ALA A O 1
ATOM 1575 N N . VAL A 1 218 ? 4.642 9.733 -0.520 1.00 93.81 218 VAL A N 1
ATOM 1576 C CA . VAL A 1 218 ? 4.074 9.004 -1.656 1.00 93.81 218 VAL A CA 1
ATOM 1577 C C . VAL A 1 218 ? 3.015 9.884 -2.296 1.00 93.81 218 VAL A C 1
ATOM 1579 O O . VAL A 1 218 ? 1.979 10.143 -1.688 1.00 93.81 218 VAL A O 1
ATOM 1582 N N . ASP A 1 219 ? 3.255 10.327 -3.522 1.00 91.94 219 ASP A N 1
ATOM 1583 C CA . ASP A 1 219 ? 2.275 11.049 -4.328 1.00 91.94 219 ASP A CA 1
ATOM 1584 C C . ASP A 1 219 ? 1.572 10.062 -5.267 1.00 91.94 219 ASP A C 1
ATOM 1586 O O . ASP A 1 219 ? 2.211 9.465 -6.129 1.00 91.94 219 ASP A O 1
ATOM 1590 N N . TYR A 1 220 ? 0.256 9.882 -5.135 1.00 91.38 220 TYR A N 1
ATOM 1591 C CA . TYR A 1 220 ? -0.515 8.986 -6.010 1.00 91.38 220 TYR A CA 1
ATOM 1592 C C . TYR A 1 220 ? -1.977 9.437 -6.169 1.00 91.38 220 TYR A C 1
ATOM 1594 O O . TYR A 1 220 ? -2.415 10.431 -5.583 1.00 91.38 220 TYR A O 1
ATOM 1602 N N . VAL A 1 221 ? -2.737 8.725 -7.002 1.00 90.38 221 VAL A N 1
ATOM 1603 C CA . VAL A 1 221 ? -4.128 9.052 -7.340 1.00 90.38 221 VAL A CA 1
ATOM 1604 C C . VAL A 1 221 ? -5.067 7.976 -6.763 1.00 90.38 221 VAL A C 1
ATOM 1606 O O . VAL A 1 221 ? -5.278 6.946 -7.406 1.00 90.38 221 VAL A O 1
ATOM 1609 N N . PRO A 1 222 ? -5.644 8.176 -5.563 1.00 91.38 222 PRO A N 1
ATOM 1610 C CA . PRO A 1 222 ? -6.415 7.140 -4.877 1.00 91.38 222 PRO A CA 1
ATOM 1611 C C . PRO A 1 222 ? -7.770 6.881 -5.519 1.00 91.38 222 PRO A C 1
ATOM 1613 O O . PRO A 1 222 ? -8.391 7.779 -6.083 1.00 91.38 222 PRO A O 1
ATOM 1616 N N . GLY A 1 223 ? -8.270 5.655 -5.403 1.00 84.75 223 GLY A N 1
ATOM 1617 C CA . GLY A 1 223 ? -9.595 5.288 -5.902 1.00 84.75 223 GLY A CA 1
ATOM 1618 C C . GLY A 1 223 ? -9.763 5.394 -7.421 1.00 84.75 223 GLY A C 1
ATOM 1619 O O . GLY A 1 223 ? -10.887 5.224 -7.900 1.00 84.75 223 GLY A O 1
ATOM 1620 N N . ASP A 1 224 ? -8.691 5.651 -8.183 1.00 70.31 224 ASP A N 1
ATOM 1621 C CA . ASP A 1 224 ? -8.731 5.600 -9.641 1.00 70.31 224 ASP A CA 1
ATOM 1622 C C . ASP A 1 224 ? -8.909 4.151 -10.111 1.00 70.31 224 ASP A C 1
ATOM 1624 O O . ASP A 1 224 ? -8.050 3.282 -9.958 1.00 70.31 224 ASP A O 1
ATOM 1628 N N . GLN A 1 225 ? -10.093 3.908 -10.661 1.00 60.81 225 GLN A N 1
ATOM 1629 C CA . GLN A 1 225 ? -10.558 2.621 -11.165 1.00 60.81 225 GLN A CA 1
ATOM 1630 C C . GLN A 1 225 ? -10.194 2.413 -12.646 1.00 60.81 225 GLN A C 1
ATOM 1632 O O . GLN A 1 225 ? -10.299 1.310 -13.174 1.00 60.81 225 GLN A O 1
ATOM 1637 N N . GLY A 1 226 ? -9.852 3.488 -13.365 1.00 54.66 226 GLY A N 1
ATOM 1638 C CA . GLY A 1 226 ? -9.427 3.405 -14.765 1.00 54.66 226 GLY A CA 1
ATOM 1639 C C . GLY A 1 226 ? -7.961 3.008 -14.883 1.00 54.66 226 GLY A C 1
ATOM 1640 O O . GLY A 1 226 ? -7.580 2.345 -15.849 1.00 54.66 226 GLY A O 1
ATOM 1641 N N . GLY A 1 227 ? -7.181 3.367 -13.862 1.00 57.41 227 GLY A N 1
ATOM 1642 C CA . GLY A 1 227 ? -5.768 3.072 -13.763 1.00 57.41 227 GLY A CA 1
ATOM 1643 C C . GLY A 1 227 ? -4.911 3.829 -14.765 1.00 57.41 227 GLY A C 1
ATOM 1644 O O . GLY A 1 227 ? -5.407 4.605 -15.584 1.00 57.41 227 GLY A O 1
ATOM 1645 N N . ILE A 1 228 ? -3.608 3.528 -14.767 1.00 59.53 228 ILE A N 1
ATOM 1646 C CA . ILE A 1 228 ? -2.790 3.775 -15.959 1.00 59.53 228 ILE A CA 1
ATOM 1647 C C . ILE A 1 228 ? -3.376 2.910 -17.072 1.00 59.53 228 ILE A C 1
ATOM 1649 O O . ILE A 1 228 ? -3.125 1.704 -17.141 1.00 59.53 228 ILE A O 1
ATOM 1653 N N . VAL A 1 229 ? -4.209 3.510 -17.918 1.00 57.53 229 VAL A N 1
ATOM 1654 C CA . VAL A 1 229 ? -4.712 2.839 -19.109 1.00 57.53 229 VAL A CA 1
ATOM 1655 C C . VAL A 1 229 ? -3.547 2.729 -20.073 1.00 57.53 229 VAL A C 1
ATOM 1657 O O . VAL A 1 229 ? -2.918 3.735 -20.409 1.00 57.53 229 VAL A O 1
ATOM 1660 N N . ALA A 1 230 ? -3.280 1.504 -20.517 1.00 56.81 230 ALA A N 1
ATOM 1661 C CA . ALA A 1 230 ? -2.292 1.233 -21.542 1.00 56.81 230 ALA A CA 1
ATOM 1662 C C . ALA A 1 230 ? -2.457 2.236 -22.697 1.00 56.81 230 ALA A C 1
ATOM 1664 O O . ALA A 1 230 ? -3.567 2.417 -23.219 1.00 56.81 230 ALA A O 1
ATOM 1665 N N . ALA A 1 231 ? -1.372 2.905 -23.099 1.00 59.62 231 ALA A N 1
ATOM 1666 C CA . ALA A 1 231 ? -1.412 3.738 -24.296 1.00 59.62 231 ALA A CA 1
ATOM 1667 C C . ALA A 1 231 ? -1.902 2.885 -25.479 1.00 59.62 231 ALA A C 1
ATOM 1669 O O . ALA A 1 231 ? -1.682 1.673 -25.510 1.00 59.62 231 ALA A O 1
ATOM 1670 N N . ALA A 1 232 ? -2.586 3.497 -26.451 1.00 55.94 232 ALA A N 1
ATOM 1671 C CA . ALA A 1 232 ? -3.207 2.757 -27.547 1.00 55.94 232 ALA A CA 1
ATOM 1672 C C . ALA A 1 232 ? -2.217 1.776 -28.208 1.00 55.94 232 ALA A C 1
ATOM 1674 O O . ALA A 1 232 ? -1.254 2.188 -28.854 1.00 55.94 232 ALA A O 1
ATOM 1675 N N . GLY A 1 233 ? -2.493 0.479 -28.046 1.00 58.94 233 GLY A N 1
ATOM 1676 C CA . GLY A 1 233 ? -1.704 -0.615 -28.599 1.00 58.94 233 GLY A CA 1
ATOM 1677 C C . GLY A 1 233 ? -0.711 -1.281 -27.640 1.00 58.94 233 GLY A C 1
ATOM 1678 O O . GLY A 1 233 ? -0.120 -2.276 -28.037 1.00 58.94 233 GLY A O 1
ATOM 1679 N N . GLN A 1 234 ? -0.543 -0.812 -26.404 1.00 67.19 234 GLN A N 1
ATOM 1680 C CA . GLN A 1 234 ? 0.199 -1.568 -25.389 1.00 67.19 234 GLN A CA 1
ATOM 1681 C C . GLN A 1 234 ? -0.487 -2.908 -25.092 1.00 67.19 234 GLN A C 1
ATOM 1683 O O . GLN A 1 234 ? -1.717 -3.001 -25.067 1.00 67.19 234 GLN A O 1
ATOM 1688 N N . THR A 1 235 ? 0.324 -3.948 -24.903 1.00 69.31 235 THR A N 1
ATOM 1689 C CA . THR A 1 235 ? -0.138 -5.340 -24.762 1.00 69.31 235 THR A CA 1
ATOM 1690 C C . THR A 1 235 ? 0.285 -5.992 -23.453 1.00 69.31 235 THR A C 1
ATOM 1692 O O . THR A 1 235 ? 0.017 -7.178 -23.267 1.00 69.31 235 THR A O 1
ATOM 1695 N N . ASP A 1 236 ? 0.970 -5.257 -22.577 1.00 78.38 236 ASP A N 1
ATOM 1696 C CA . ASP A 1 236 ? 1.426 -5.790 -21.300 1.00 78.38 236 ASP A CA 1
ATOM 1697 C C . ASP A 1 236 ? 0.219 -6.217 -20.460 1.00 78.38 236 ASP A C 1
ATOM 1699 O O . ASP A 1 236 ? -0.664 -5.415 -20.153 1.00 78.38 236 ASP A O 1
ATOM 1703 N N . ALA A 1 237 ? 0.164 -7.502 -20.107 1.00 80.62 237 ALA A N 1
ATOM 1704 C CA . ALA A 1 237 ? -1.008 -8.091 -19.463 1.00 80.62 237 ALA A CA 1
ATOM 1705 C C . ALA A 1 237 ? -1.313 -7.453 -18.100 1.00 80.62 237 ALA A C 1
ATOM 1707 O O . ALA A 1 237 ? -2.455 -7.475 -17.652 1.00 80.62 237 ALA A O 1
ATOM 1708 N N . TRP A 1 238 ? -0.293 -6.894 -17.440 1.00 78.56 238 TRP A N 1
ATOM 1709 C CA . TRP A 1 238 ? -0.379 -6.291 -16.108 1.00 78.56 238 TRP A CA 1
ATOM 1710 C C . TRP A 1 238 ? -1.002 -4.888 -16.097 1.00 78.56 238 TRP A C 1
ATOM 1712 O O . TRP A 1 238 ? -1.177 -4.328 -15.009 1.00 78.56 238 TRP A O 1
ATOM 1722 N N . LEU A 1 239 ? -1.397 -4.365 -17.266 1.00 77.56 239 LEU A N 1
ATOM 1723 C CA . LEU A 1 239 ? -2.182 -3.141 -17.444 1.00 77.56 239 LEU A CA 1
ATOM 1724 C C . LEU A 1 239 ? -3.687 -3.431 -17.640 1.00 77.56 239 LEU A C 1
ATOM 1726 O O . LEU A 1 239 ? -4.044 -4.431 -18.266 1.00 77.56 239 LEU A O 1
ATOM 1730 N N . PRO A 1 240 ? -4.589 -2.524 -17.204 1.00 75.38 240 PRO A N 1
ATOM 1731 C CA . PRO A 1 240 ? -4.323 -1.268 -16.489 1.00 75.38 240 PRO A CA 1
ATOM 1732 C C . PRO A 1 240 ? -3.913 -1.458 -15.016 1.00 75.38 240 PRO A C 1
ATOM 1734 O O . PRO A 1 240 ? -4.282 -2.447 -14.382 1.00 75.38 240 PRO A O 1
ATOM 1737 N N . LEU A 1 241 ? -3.172 -0.488 -14.458 1.00 79.88 241 LEU A N 1
ATOM 1738 C CA . LEU A 1 241 ? -2.776 -0.487 -13.038 1.00 79.88 241 LEU A CA 1
ATOM 1739 C C . LEU A 1 241 ? -3.893 0.043 -12.140 1.00 79.88 241 LEU A C 1
ATOM 1741 O O . LEU A 1 241 ? -4.275 1.198 -12.267 1.00 79.88 241 LEU A O 1
ATOM 1745 N N . ARG A 1 242 ? -4.372 -0.757 -11.189 1.00 86.88 242 ARG A N 1
ATOM 1746 C CA . ARG A 1 242 ? -5.299 -0.279 -10.152 1.00 86.88 242 ARG A CA 1
ATOM 1747 C C . ARG A 1 242 ? -4.596 0.660 -9.167 1.00 86.88 242 ARG A C 1
ATOM 1749 O O . ARG A 1 242 ? -3.415 0.472 -8.881 1.00 86.88 242 ARG A O 1
ATOM 1756 N N . SER A 1 243 ? -5.340 1.606 -8.590 1.00 89.31 243 SER A N 1
ATOM 1757 C CA . SER A 1 243 ? -4.812 2.558 -7.602 1.00 89.31 243 SER A CA 1
ATOM 1758 C C . SER A 1 243 ? -4.185 1.895 -6.371 1.00 89.31 243 SER A C 1
ATOM 1760 O O . SER A 1 243 ? -3.170 2.377 -5.881 1.00 89.31 243 SER A O 1
ATOM 1762 N N . ASP A 1 244 ? -4.728 0.768 -5.903 1.00 92.19 244 ASP A N 1
ATOM 1763 C CA . ASP A 1 244 ? -4.168 0.002 -4.784 1.00 92.19 244 ASP A CA 1
ATOM 1764 C C . ASP A 1 244 ? -2.846 -0.693 -5.143 1.00 92.19 244 ASP A C 1
ATOM 1766 O O . ASP A 1 244 ? -1.942 -0.758 -4.316 1.00 92.19 244 ASP A O 1
ATOM 1770 N N . VAL A 1 245 ? -2.679 -1.134 -6.391 1.00 92.12 245 VAL A N 1
ATOM 1771 C CA . VAL A 1 245 ? -1.396 -1.659 -6.883 1.00 92.12 245 VAL A CA 1
ATOM 1772 C C . VAL A 1 245 ? -0.347 -0.557 -6.968 1.00 92.12 245 VAL A C 1
ATOM 1774 O O . VAL A 1 245 ? 0.765 -0.750 -6.484 1.00 92.12 245 VAL A O 1
ATOM 1777 N N . THR A 1 246 ? -0.701 0.598 -7.541 1.00 91.00 246 THR A N 1
ATOM 1778 C CA . THR A 1 246 ? 0.190 1.768 -7.562 1.00 91.00 246 THR A CA 1
ATOM 1779 C C . THR A 1 246 ? 0.572 2.167 -6.139 1.00 91.00 246 THR A C 1
ATOM 1781 O O . THR A 1 246 ? 1.748 2.355 -5.850 1.00 91.00 246 THR A O 1
ATOM 1784 N N . LEU A 1 247 ? -0.403 2.253 -5.228 1.00 94.38 247 LEU A N 1
ATOM 1785 C CA . LEU A 1 247 ? -0.141 2.590 -3.832 1.00 94.38 247 LEU A CA 1
ATOM 1786 C C . LEU A 1 247 ? 0.821 1.591 -3.185 1.00 94.38 247 LEU A C 1
ATOM 1788 O O . LEU A 1 247 ? 1.773 2.013 -2.536 1.00 94.38 247 LEU A O 1
ATOM 1792 N N . PHE A 1 248 ? 0.598 0.286 -3.371 1.00 96.44 248 PHE A N 1
ATOM 1793 C CA . PHE A 1 248 ? 1.498 -0.740 -2.848 1.00 96.44 248 PHE A CA 1
ATOM 1794 C C . PHE A 1 248 ? 2.924 -0.536 -3.372 1.00 96.44 248 PHE A C 1
ATOM 1796 O O . PHE A 1 248 ? 3.858 -0.504 -2.575 1.00 96.44 248 PHE A O 1
ATOM 1803 N N . HIS A 1 249 ? 3.082 -0.351 -4.686 1.00 95.56 249 HIS A N 1
ATOM 1804 C CA . HIS A 1 249 ? 4.377 -0.135 -5.331 1.00 95.56 249 HIS A CA 1
ATOM 1805 C C . HIS A 1 249 ? 5.138 1.038 -4.698 1.00 95.56 249 HIS A C 1
ATOM 1807 O O . HIS A 1 249 ? 6.258 0.872 -4.215 1.00 95.56 249 HIS A O 1
ATOM 1813 N N . GLU A 1 250 ? 4.506 2.209 -4.612 1.00 95.31 250 GLU A N 1
ATOM 1814 C CA . GLU A 1 250 ? 5.150 3.382 -4.015 1.00 95.31 250 GLU A CA 1
ATOM 1815 C C . GLU A 1 250 ? 5.408 3.221 -2.515 1.00 95.31 250 GLU A C 1
ATOM 1817 O O . GLU A 1 250 ? 6.396 3.728 -1.982 1.00 95.31 250 GLU A O 1
ATOM 1822 N N . MET A 1 251 ? 4.542 2.501 -1.801 1.00 97.06 251 MET A N 1
ATOM 1823 C CA . MET A 1 251 ? 4.769 2.212 -0.390 1.00 97.06 251 MET A CA 1
ATOM 1824 C C . MET A 1 251 ? 5.966 1.278 -0.182 1.00 97.06 251 MET A C 1
ATOM 1826 O O . MET A 1 251 ? 6.630 1.413 0.842 1.00 97.06 251 MET A O 1
ATOM 1830 N N . VAL A 1 252 ? 6.305 0.391 -1.127 1.00 97.19 252 VAL A N 1
ATOM 1831 C CA . VAL A 1 252 ? 7.546 -0.404 -1.050 1.00 97.19 252 VAL A CA 1
ATOM 1832 C C . VAL A 1 252 ? 8.777 0.495 -1.172 1.00 97.19 252 VAL A C 1
ATOM 1834 O O . VAL A 1 252 ? 9.706 0.372 -0.370 1.00 97.19 252 VAL A O 1
ATOM 1837 N N . HIS A 1 253 ? 8.767 1.466 -2.089 1.00 95.62 253 HIS A N 1
ATOM 1838 C CA . HIS A 1 253 ? 9.822 2.486 -2.147 1.00 95.62 253 HIS A CA 1
ATOM 1839 C C . HIS A 1 253 ? 9.916 3.275 -0.837 1.00 95.62 253 HIS A C 1
ATOM 1841 O O . HIS A 1 253 ? 11.008 3.444 -0.294 1.00 95.62 253 HIS A O 1
ATOM 1847 N N . ALA A 1 254 ? 8.778 3.719 -0.291 1.00 95.19 254 ALA A N 1
ATOM 1848 C CA . ALA A 1 254 ? 8.729 4.441 0.980 1.00 95.19 254 ALA A CA 1
ATOM 1849 C C . ALA A 1 254 ? 9.242 3.593 2.153 1.00 95.19 254 ALA A C 1
ATOM 1851 O O . ALA A 1 254 ? 9.984 4.100 2.990 1.00 95.19 254 ALA A O 1
ATOM 1852 N N . HIS A 1 255 ? 8.912 2.301 2.188 1.00 96.00 255 HIS A N 1
ATOM 1853 C CA . HIS A 1 255 ? 9.436 1.348 3.162 1.00 96.00 255 HIS A CA 1
ATOM 1854 C C . HIS A 1 255 ? 10.958 1.279 3.071 1.00 96.00 255 HIS A C 1
ATOM 1856 O O . HIS A 1 255 ? 11.653 1.539 4.051 1.00 96.00 255 HIS A O 1
ATOM 1862 N N . HIS A 1 256 ? 11.504 1.010 1.888 1.00 95.12 256 HIS A N 1
ATOM 1863 C CA . HIS A 1 256 ? 12.950 0.919 1.732 1.00 95.12 256 HIS A CA 1
ATOM 1864 C C . HIS A 1 256 ? 13.665 2.244 2.020 1.00 95.12 256 HIS A C 1
ATOM 1866 O O . HIS A 1 256 ? 14.749 2.225 2.601 1.00 95.12 256 HIS A O 1
ATOM 1872 N N . ALA A 1 257 ? 13.056 3.388 1.706 1.00 92.62 257 ALA A N 1
ATOM 1873 C CA . ALA A 1 257 ? 13.568 4.694 2.110 1.00 92.62 257 ALA A CA 1
ATOM 1874 C C . ALA A 1 257 ? 13.551 4.876 3.640 1.00 92.62 257 ALA A C 1
ATOM 1876 O O . ALA A 1 257 ? 14.564 5.288 4.203 1.00 92.62 257 ALA A O 1
ATOM 1877 N N . ALA A 1 258 ? 12.460 4.515 4.318 1.00 92.69 258 ALA A N 1
ATOM 1878 C CA . ALA A 1 258 ? 12.317 4.606 5.774 1.00 92.69 258 ALA A CA 1
ATOM 1879 C C . ALA A 1 258 ? 13.270 3.677 6.537 1.00 92.69 258 ALA A C 1
ATOM 1881 O O . ALA A 1 258 ? 13.705 4.022 7.628 1.00 92.69 258 ALA A O 1
ATOM 1882 N N . TYR A 1 259 ? 13.658 2.546 5.946 1.00 93.81 259 TYR A N 1
ATOM 1883 C CA . TYR A 1 259 ? 14.635 1.617 6.527 1.00 93.81 259 TYR A CA 1
ATOM 1884 C C . TYR A 1 259 ? 16.066 1.796 5.989 1.00 93.81 259 TYR A C 1
ATOM 1886 O O . TYR A 1 259 ? 16.970 1.061 6.385 1.00 93.81 259 TYR A O 1
ATOM 1894 N N . GLY A 1 260 ? 16.298 2.730 5.060 1.00 93.19 260 GLY A N 1
ATOM 1895 C CA . GLY A 1 260 ? 17.618 2.957 4.464 1.00 93.19 260 GLY A CA 1
ATOM 1896 C C . GLY A 1 260 ? 18.144 1.750 3.676 1.00 93.19 260 GLY A C 1
ATOM 1897 O O . GLY A 1 260 ? 19.337 1.452 3.734 1.00 93.19 260 GLY A O 1
ATOM 1898 N N . THR A 1 261 ? 17.261 1.029 2.981 1.00 95.00 261 THR A N 1
ATOM 1899 C CA . THR A 1 261 ? 17.541 -0.211 2.226 1.00 95.00 261 THR A CA 1
ATOM 1900 C C . THR A 1 261 ? 17.178 -0.122 0.738 1.00 95.00 261 THR A C 1
ATOM 1902 O O . THR A 1 261 ? 17.086 -1.147 0.060 1.00 95.00 261 THR A O 1
ATOM 1905 N N . LEU A 1 262 ? 16.978 1.090 0.218 1.00 93.12 262 LEU A N 1
ATOM 1906 C CA . LEU A 1 262 ? 16.601 1.333 -1.172 1.00 93.12 262 LEU A CA 1
ATOM 1907 C C . LEU A 1 262 ? 17.759 1.009 -2.121 1.00 93.12 262 LEU A C 1
ATOM 1909 O O . LEU A 1 262 ? 18.855 1.563 -1.985 1.00 93.12 262 LEU A O 1
ATOM 1913 N N . ASP A 1 263 ? 17.524 0.140 -3.106 1.00 94.00 263 ASP A N 1
ATOM 1914 C CA . ASP A 1 263 ? 18.557 -0.201 -4.085 1.00 94.00 263 ASP A CA 1
ATOM 1915 C C . ASP A 1 263 ? 18.738 0.907 -5.140 1.00 94.00 263 ASP A C 1
ATOM 1917 O O . ASP A 1 263 ? 17.910 1.124 -6.019 1.00 94.00 263 ASP A O 1
ATOM 1921 N N . GLN A 1 264 ? 19.878 1.592 -5.092 1.00 90.19 264 GLN A N 1
ATOM 1922 C CA . GLN A 1 264 ? 20.229 2.662 -6.033 1.00 90.19 264 GLN A CA 1
ATOM 1923 C C . GLN A 1 264 ? 21.121 2.196 -7.195 1.00 90.19 264 GLN A C 1
ATOM 1925 O O . GLN A 1 264 ? 21.719 3.018 -7.897 1.00 90.19 264 GLN A O 1
ATOM 1930 N N . THR A 1 265 ? 21.293 0.888 -7.386 1.00 93.12 265 THR A N 1
ATOM 1931 C CA . THR A 1 265 ? 22.082 0.359 -8.500 1.00 93.12 265 THR A CA 1
ATOM 1932 C C . THR A 1 265 ? 21.378 0.595 -9.833 1.00 93.12 265 THR A C 1
ATOM 1934 O O . THR A 1 265 ? 20.158 0.585 -9.927 1.00 93.12 265 THR A O 1
ATOM 1937 N N . VAL A 1 266 ? 22.158 0.803 -10.893 1.00 94.00 266 VAL A N 1
ATOM 1938 C CA . VAL A 1 266 ? 21.648 0.780 -12.268 1.00 94.00 266 VAL A CA 1
ATOM 1939 C C . VAL A 1 266 ? 21.862 -0.625 -12.811 1.00 94.00 266 VAL A C 1
ATOM 1941 O O . VAL A 1 266 ? 22.992 -1.124 -12.812 1.00 94.00 266 VAL A O 1
ATOM 1944 N N . LEU A 1 267 ? 20.790 -1.265 -13.264 1.00 92.75 267 LEU A N 1
ATOM 1945 C CA . LEU A 1 267 ? 20.806 -2.669 -13.651 1.00 92.75 267 LEU A CA 1
ATOM 1946 C C . LEU A 1 267 ? 21.511 -2.871 -14.995 1.00 92.75 267 LEU A C 1
ATOM 1948 O O . LEU A 1 267 ? 21.173 -2.256 -16.008 1.00 92.75 267 LEU A O 1
ATOM 1952 N N . GLY A 1 268 ? 22.503 -3.760 -15.011 1.00 93.44 268 GLY A N 1
ATOM 1953 C CA . GLY A 1 268 ? 23.235 -4.146 -16.211 1.00 93.44 268 GLY A CA 1
ATOM 1954 C C . GLY A 1 268 ? 22.688 -5.405 -16.900 1.00 93.44 268 GLY A C 1
ATOM 1955 O O . GLY A 1 268 ? 21.794 -6.089 -16.389 1.00 93.44 268 GLY A O 1
ATOM 1956 N N . PRO A 1 269 ? 23.271 -5.776 -18.056 1.00 93.31 269 PRO A N 1
ATOM 1957 C CA . PRO A 1 269 ? 22.972 -7.044 -18.715 1.00 93.31 269 PRO A CA 1
ATOM 1958 C C . PRO A 1 269 ? 23.183 -8.241 -17.776 1.00 93.31 269 PRO A C 1
ATOM 1960 O O . PRO A 1 269 ? 24.238 -8.373 -17.156 1.00 93.31 269 PRO A O 1
ATOM 1963 N N . GLY A 1 270 ? 22.189 -9.128 -17.696 1.00 89.44 270 GLY A N 1
ATOM 1964 C CA . GLY A 1 270 ? 22.206 -10.304 -16.816 1.00 89.44 270 GLY A CA 1
ATOM 1965 C C . GLY A 1 270 ? 21.712 -10.047 -15.388 1.00 89.44 270 GLY A C 1
ATOM 1966 O O . GLY A 1 270 ? 21.555 -11.007 -14.639 1.00 89.44 270 GLY A O 1
ATOM 1967 N N . GLN A 1 271 ? 21.445 -8.788 -15.023 1.00 88.19 271 GLN A N 1
ATOM 1968 C CA . GLN A 1 271 ? 20.753 -8.414 -13.781 1.00 88.19 271 GLN A CA 1
ATOM 1969 C C . GLN A 1 271 ? 19.276 -8.073 -14.028 1.00 88.19 271 GLN A C 1
ATOM 1971 O O . GLN A 1 271 ? 18.457 -8.251 -13.134 1.00 88.19 271 GLN A O 1
ATOM 1976 N N . ALA A 1 272 ? 18.951 -7.624 -15.242 1.00 91.31 272 ALA A N 1
ATOM 1977 C CA . ALA A 1 272 ? 17.611 -7.247 -15.673 1.00 91.31 272 ALA A CA 1
ATOM 1978 C C . ALA A 1 272 ? 17.183 -7.981 -16.952 1.00 91.31 272 ALA A C 1
ATOM 1980 O O . ALA A 1 272 ? 18.020 -8.539 -17.677 1.00 91.31 272 ALA A O 1
ATOM 1981 N N . HIS A 1 273 ? 15.879 -7.944 -17.239 1.00 90.31 273 HIS A N 1
ATOM 1982 C CA . HIS A 1 273 ? 15.348 -8.234 -18.567 1.00 90.31 273 HIS A CA 1
ATOM 1983 C C . HIS A 1 273 ? 16.036 -7.344 -19.613 1.00 90.31 273 HIS A C 1
ATOM 1985 O O . HIS A 1 273 ? 16.499 -6.247 -19.302 1.00 90.31 273 HIS A O 1
ATOM 1991 N N . ALA A 1 274 ? 16.130 -7.809 -20.862 1.00 88.12 274 ALA A N 1
ATOM 1992 C CA . ALA A 1 274 ? 16.871 -7.092 -21.904 1.00 88.12 274 ALA A CA 1
ATOM 1993 C C . ALA A 1 274 ? 16.341 -5.664 -22.131 1.00 88.12 274 ALA A C 1
ATOM 1995 O O . ALA A 1 274 ? 17.135 -4.750 -22.352 1.00 88.12 274 ALA A O 1
ATOM 1996 N N . ASP A 1 275 ? 15.026 -5.485 -22.018 1.00 87.00 275 ASP A N 1
ATOM 1997 C CA . ASP A 1 275 ? 14.344 -4.196 -22.176 1.00 87.00 275 ASP A CA 1
ATOM 1998 C C . ASP A 1 275 ? 14.485 -3.272 -20.949 1.00 87.00 275 ASP A C 1
ATOM 2000 O O . ASP A 1 275 ? 14.304 -2.063 -21.058 1.00 87.00 275 ASP A O 1
ATOM 2004 N N . ASP A 1 276 ? 14.896 -3.820 -19.804 1.00 89.31 276 ASP A N 1
ATOM 2005 C CA . ASP A 1 276 ? 15.042 -3.108 -18.529 1.00 89.31 276 ASP A CA 1
ATOM 2006 C C . ASP A 1 276 ? 16.500 -2.746 -18.200 1.00 89.31 276 ASP A C 1
ATOM 2008 O O . ASP A 1 276 ? 16.801 -2.204 -17.133 1.00 89.31 276 ASP A O 1
ATOM 2012 N N . VAL A 1 277 ? 17.448 -3.047 -19.090 1.00 89.44 277 VAL A N 1
ATOM 2013 C CA . VAL A 1 277 ? 18.849 -2.665 -18.880 1.00 89.44 277 VAL A CA 1
ATOM 2014 C C . VAL A 1 277 ? 18.955 -1.141 -18.792 1.00 89.44 277 VAL A C 1
ATOM 2016 O O . VAL A 1 277 ? 18.552 -0.419 -19.702 1.00 89.44 277 VAL A O 1
ATOM 2019 N N . GLY A 1 278 ? 19.558 -0.652 -17.709 1.00 89.25 278 GLY A N 1
ATOM 2020 C CA . GLY A 1 278 ? 19.654 0.772 -17.394 1.00 89.25 278 GLY A CA 1
ATOM 2021 C C . GLY A 1 278 ? 18.577 1.285 -16.436 1.00 89.25 278 GLY A C 1
ATOM 2022 O O . GLY A 1 278 ? 18.662 2.445 -16.041 1.00 89.25 278 GLY A O 1
ATOM 2023 N N . GLN A 1 279 ? 17.610 0.449 -16.042 1.00 90.19 279 GLN A N 1
ATOM 2024 C CA . GLN A 1 279 ? 16.645 0.784 -14.992 1.00 90.19 279 GLN A CA 1
ATOM 2025 C C . GLN A 1 279 ? 17.279 0.767 -13.598 1.00 90.19 279 GLN A C 1
ATOM 2027 O O . GLN A 1 279 ? 18.336 0.164 -13.388 1.00 90.19 279 GLN A O 1
ATOM 2032 N N . ASN A 1 280 ? 16.629 1.435 -12.642 1.00 90.62 280 ASN A N 1
ATOM 2033 C CA . ASN A 1 280 ? 17.074 1.461 -11.251 1.00 90.62 280 ASN A CA 1
ATOM 2034 C C . ASN A 1 280 ? 16.686 0.167 -10.518 1.00 90.62 280 ASN A C 1
ATOM 2036 O O . ASN A 1 280 ? 15.577 -0.342 -10.674 1.00 90.62 280 ASN A O 1
ATOM 2040 N N . GLY A 1 281 ? 17.587 -0.328 -9.669 1.00 93.56 281 GLY A N 1
ATOM 2041 C CA . GLY A 1 281 ? 17.393 -1.514 -8.837 1.00 93.56 281 GLY A CA 1
ATOM 2042 C C . GLY A 1 281 ? 16.180 -1.398 -7.918 1.00 93.56 281 GLY A C 1
ATOM 2043 O O . GLY A 1 281 ? 15.454 -2.374 -7.779 1.00 93.56 281 GLY A O 1
ATOM 2044 N N . MET A 1 282 ? 15.892 -0.203 -7.386 1.00 93.75 282 MET A N 1
ATOM 2045 C CA . MET A 1 282 ? 14.713 0.060 -6.550 1.00 93.75 282 MET A CA 1
ATOM 2046 C C . MET A 1 282 ? 13.404 -0.318 -7.242 1.00 93.75 282 MET A C 1
ATOM 2048 O O . MET A 1 282 ? 12.490 -0.798 -6.589 1.00 93.75 282 MET A O 1
ATOM 2052 N N . GLU A 1 283 ? 13.316 -0.170 -8.563 1.00 93.44 283 GLU A N 1
ATOM 2053 C CA . GLU A 1 283 ? 12.108 -0.527 -9.307 1.00 93.44 283 GLU A CA 1
ATOM 2054 C C . GLU A 1 283 ? 11.943 -2.043 -9.414 1.00 93.44 283 GLU A C 1
ATOM 2056 O O . GLU A 1 283 ? 10.854 -2.587 -9.250 1.00 93.44 283 GLU A O 1
ATOM 2061 N N . TYR A 1 284 ? 13.049 -2.757 -9.619 1.00 95.50 284 TYR A N 1
ATOM 2062 C CA . TYR A 1 284 ? 13.066 -4.217 -9.572 1.00 95.50 284 TYR A CA 1
ATOM 2063 C C . TYR A 1 284 ? 12.801 -4.754 -8.161 1.00 95.50 284 TYR A C 1
ATOM 2065 O O . TYR A 1 284 ? 12.133 -5.780 -8.025 1.00 95.50 284 TYR A O 1
ATOM 2073 N N . GLN A 1 285 ? 13.296 -4.057 -7.137 1.00 96.75 285 GLN A N 1
ATOM 2074 C CA . GLN A 1 285 ? 13.034 -4.326 -5.727 1.00 96.75 285 GLN A CA 1
ATOM 2075 C C . GLN A 1 285 ? 11.545 -4.139 -5.411 1.00 96.75 285 GLN A C 1
ATOM 2077 O O . GLN A 1 285 ? 10.928 -5.054 -4.878 1.00 96.75 285 GLN A O 1
ATOM 2082 N N . ALA A 1 286 ? 10.943 -3.020 -5.824 1.00 95.94 286 ALA A N 1
ATOM 2083 C CA . ALA A 1 286 ? 9.526 -2.739 -5.610 1.00 95.94 286 ALA A CA 1
ATOM 2084 C C . ALA A 1 286 ? 8.609 -3.717 -6.351 1.00 95.94 286 ALA A C 1
ATOM 2086 O O . ALA A 1 286 ? 7.622 -4.195 -5.789 1.00 95.94 286 ALA A O 1
ATOM 2087 N N . VAL A 1 287 ? 8.943 -4.074 -7.596 1.00 96.06 287 VAL A N 1
ATOM 2088 C CA . VAL A 1 287 ? 8.135 -5.024 -8.372 1.00 96.06 287 VAL A CA 1
ATOM 2089 C C . VAL A 1 287 ? 8.320 -6.472 -7.912 1.00 96.06 287 VAL A C 1
ATOM 2091 O O . VAL A 1 287 ? 7.365 -7.247 -7.956 1.00 96.06 287 VAL A O 1
ATOM 2094 N N . GLY A 1 288 ? 9.517 -6.854 -7.465 1.00 97.00 288 GLY A N 1
ATOM 2095 C CA . GLY A 1 288 ? 9.873 -8.252 -7.207 1.00 97.00 288 GLY A CA 1
ATOM 2096 C C . GLY A 1 288 ? 10.339 -8.967 -8.472 1.00 97.00 288 GLY A C 1
ATOM 2097 O O . GLY A 1 288 ? 9.813 -10.018 -8.842 1.00 97.00 288 GLY A O 1
ATOM 2098 N N . LEU A 1 289 ? 11.309 -8.377 -9.170 1.00 96.06 289 LEU A N 1
ATOM 2099 C CA . LEU A 1 289 ? 11.964 -8.962 -10.344 1.00 96.06 289 LEU A CA 1
ATOM 2100 C C . LEU A 1 289 ? 13.395 -9.391 -10.010 1.00 96.06 289 LEU A C 1
ATOM 2102 O O . LEU A 1 289 ? 13.972 -8.979 -9.010 1.00 96.06 289 LEU A O 1
ATOM 2106 N N . GLY A 1 290 ? 14.006 -10.217 -10.860 1.00 94.69 290 GLY A N 1
ATOM 2107 C CA . GLY A 1 290 ? 15.424 -10.572 -10.736 1.00 94.69 290 GLY A CA 1
ATOM 2108 C C . GLY A 1 290 ? 15.788 -11.151 -9.362 1.00 94.69 290 GLY A C 1
ATOM 2109 O O . GLY A 1 290 ? 15.292 -12.210 -8.980 1.00 94.69 290 GLY A O 1
ATOM 2110 N N . ALA A 1 291 ? 16.673 -10.465 -8.632 1.00 95.81 291 ALA A N 1
ATOM 2111 C CA . ALA A 1 291 ? 17.136 -10.896 -7.311 1.00 95.81 291 ALA A CA 1
ATOM 2112 C C . ALA A 1 291 ? 16.042 -10.866 -6.223 1.00 95.81 291 ALA A C 1
ATOM 2114 O O . ALA A 1 291 ? 16.206 -11.545 -5.213 1.00 95.81 291 ALA A O 1
ATOM 2115 N N . TRP A 1 292 ? 14.939 -10.144 -6.453 1.00 97.19 292 TRP A N 1
ATOM 2116 C CA . TRP A 1 292 ? 13.847 -9.920 -5.495 1.00 97.19 292 TRP A CA 1
ATOM 2117 C C . TRP A 1 292 ? 12.587 -10.747 -5.793 1.00 97.19 292 TRP A C 1
ATOM 2119 O O . TRP A 1 292 ? 11.564 -10.580 -5.139 1.00 97.19 292 TRP A O 1
ATOM 2129 N N . ALA A 1 293 ? 12.631 -11.672 -6.760 1.00 94.75 293 ALA A N 1
ATOM 2130 C CA . ALA A 1 293 ? 11.465 -12.454 -7.200 1.00 94.75 293 ALA A CA 1
ATOM 2131 C C . ALA A 1 293 ? 10.860 -13.408 -6.141 1.00 94.75 293 ALA A C 1
ATOM 2133 O 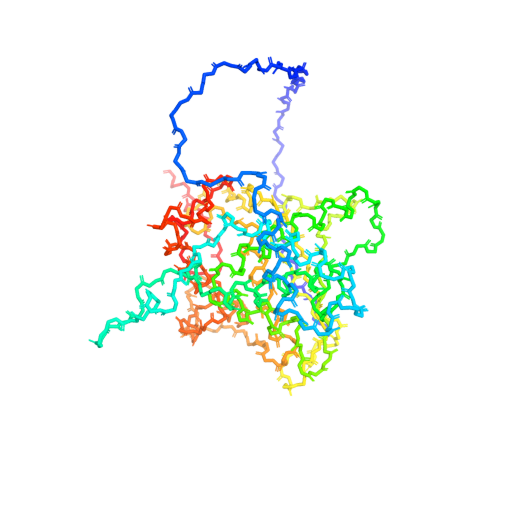O . ALA A 1 293 ? 9.886 -14.102 -6.425 1.00 94.75 293 ALA A O 1
ATOM 2134 N N . GLY A 1 294 ? 11.441 -13.479 -4.942 1.00 93.75 294 GLY A N 1
ATOM 2135 C CA . GLY A 1 294 ? 10.925 -14.249 -3.808 1.00 93.75 294 GLY A CA 1
ATOM 2136 C C . GLY A 1 294 ? 10.675 -13.416 -2.552 1.00 93.75 294 GLY A C 1
ATOM 2137 O O . GLY A 1 294 ? 10.380 -13.997 -1.509 1.00 93.75 294 GLY A O 1
ATOM 2138 N N . ASP A 1 295 ? 10.820 -12.094 -2.632 1.00 97.00 295 ASP A N 1
ATOM 2139 C CA . ASP A 1 295 ? 10.661 -11.224 -1.476 1.00 97.00 295 ASP A CA 1
ATOM 2140 C C . ASP A 1 295 ? 9.175 -10.978 -1.180 1.00 97.00 295 ASP A C 1
ATOM 2142 O O . ASP A 1 295 ? 8.334 -10.836 -2.077 1.00 97.00 295 ASP A O 1
ATOM 2146 N N . GLN A 1 296 ? 8.848 -10.928 0.113 1.00 95.25 296 GLN A N 1
ATOM 2147 C CA . GLN A 1 296 ? 7.471 -10.770 0.583 1.00 95.25 296 GLN A CA 1
ATOM 2148 C C . GLN A 1 296 ? 6.915 -9.372 0.267 1.00 95.25 296 GLN A C 1
ATOM 2150 O O . GLN A 1 296 ? 5.754 -9.239 -0.113 1.00 95.25 296 GLN A O 1
ATOM 2155 N N . LEU A 1 297 ? 7.742 -8.331 0.388 1.00 97.06 297 LEU A N 1
ATOM 2156 C CA . LEU A 1 297 ? 7.352 -6.936 0.169 1.00 97.06 297 LEU A CA 1
ATOM 2157 C C . LEU A 1 297 ? 7.587 -6.514 -1.284 1.00 97.06 297 LEU A C 1
ATOM 2159 O O . LEU A 1 297 ? 8.461 -5.704 -1.568 1.00 97.06 297 LEU A O 1
ATOM 2163 N N . THR A 1 298 ? 6.812 -7.088 -2.206 1.00 97.94 298 THR A N 1
ATOM 2164 C CA . THR A 1 298 ? 6.901 -6.779 -3.642 1.00 97.94 298 THR A CA 1
ATOM 2165 C C . THR A 1 298 ? 5.525 -6.705 -4.298 1.00 97.94 298 THR A C 1
ATOM 2167 O O . THR A 1 298 ? 4.582 -7.388 -3.886 1.00 97.94 298 THR A O 1
ATOM 2170 N N . GLU A 1 299 ? 5.393 -5.883 -5.341 1.00 96.38 299 GLU A N 1
ATOM 2171 C CA . GLU A 1 299 ? 4.153 -5.734 -6.114 1.00 96.38 299 GLU A CA 1
ATOM 2172 C C . GLU A 1 299 ? 3.673 -7.084 -6.666 1.00 96.38 299 GLU A C 1
ATOM 2174 O O . GLU A 1 299 ? 2.478 -7.377 -6.654 1.00 96.38 299 GLU A O 1
ATOM 2179 N N . ASN A 1 300 ? 4.591 -7.941 -7.126 1.00 96.69 300 ASN A N 1
ATOM 2180 C CA . ASN A 1 300 ? 4.250 -9.265 -7.638 1.00 96.69 300 ASN A CA 1
ATOM 2181 C C . ASN A 1 300 ? 3.702 -10.202 -6.559 1.00 96.69 300 ASN A C 1
ATOM 2183 O O . ASN A 1 300 ? 2.781 -10.973 -6.857 1.00 96.69 300 ASN A O 1
ATOM 2187 N N . THR A 1 301 ? 4.213 -10.133 -5.327 1.00 96.50 301 THR A N 1
ATOM 2188 C CA . THR A 1 301 ? 3.640 -10.868 -4.190 1.00 96.50 301 THR A CA 1
ATOM 2189 C C . THR A 1 301 ? 2.241 -10.340 -3.871 1.00 96.50 301 THR A C 1
ATOM 2191 O O . THR A 1 301 ? 1.296 -11.129 -3.801 1.00 96.50 301 THR A O 1
ATOM 2194 N N . TYR A 1 302 ? 2.060 -9.016 -3.814 1.00 96.12 302 TYR A N 1
ATOM 2195 C CA . TYR A 1 302 ? 0.747 -8.393 -3.617 1.00 96.12 302 TYR A CA 1
ATOM 2196 C C . TYR A 1 302 ? -0.278 -8.820 -4.680 1.00 96.12 302 TYR A C 1
ATOM 2198 O O . TYR A 1 302 ? -1.382 -9.260 -4.351 1.00 96.12 302 TYR A O 1
ATOM 2206 N N . ARG A 1 303 ? 0.093 -8.762 -5.965 1.00 94.31 303 ARG A N 1
ATOM 2207 C CA . ARG A 1 303 ? -0.756 -9.194 -7.090 1.00 94.31 303 ARG A CA 1
ATOM 2208 C C . ARG A 1 303 ? -1.153 -10.665 -6.981 1.00 94.31 303 ARG A C 1
ATOM 2210 O O . ARG A 1 303 ? -2.319 -10.989 -7.188 1.00 94.31 303 ARG A O 1
ATOM 2217 N N . ALA A 1 304 ? -0.213 -11.547 -6.634 1.00 93.56 304 ALA A N 1
ATOM 2218 C CA . ALA A 1 304 ? -0.502 -12.969 -6.456 1.00 93.56 304 ALA A CA 1
ATOM 2219 C C . ALA A 1 304 ? -1.481 -13.223 -5.300 1.00 93.56 304 ALA A C 1
ATOM 2221 O O . ALA A 1 304 ? -2.403 -14.030 -5.434 1.00 93.56 304 ALA A O 1
ATOM 2222 N N . GLU A 1 305 ? -1.320 -12.515 -4.181 1.00 93.75 305 GLU A N 1
ATOM 2223 C CA . GLU A 1 305 ? -2.227 -12.620 -3.036 1.00 93.75 305 GLU A CA 1
ATOM 2224 C C . GLU A 1 305 ? -3.627 -12.080 -3.368 1.00 93.75 305 GLU A C 1
ATOM 2226 O O . GLU A 1 305 ? -4.624 -12.712 -3.009 1.00 93.75 305 GLU A O 1
ATOM 2231 N N . ARG A 1 306 ? -3.730 -10.969 -4.116 1.00 93.06 306 ARG A N 1
ATOM 2232 C CA . ARG A 1 306 ? -5.016 -10.482 -4.642 1.00 93.06 306 ARG A CA 1
ATOM 2233 C C . ARG A 1 306 ? -5.667 -11.509 -5.565 1.00 93.06 306 ARG A C 1
ATOM 2235 O O . ARG A 1 306 ? -6.835 -11.826 -5.362 1.00 93.06 306 ARG A O 1
ATOM 2242 N N . ALA A 1 307 ? -4.922 -12.100 -6.497 1.00 91.38 307 ALA A N 1
ATOM 2243 C CA . ALA A 1 307 ? -5.448 -13.149 -7.371 1.00 91.38 307 ALA A CA 1
ATOM 2244 C C . ALA A 1 307 ? -5.978 -14.365 -6.599 1.00 91.38 307 ALA A C 1
ATOM 2246 O O . ALA A 1 307 ? -7.030 -14.909 -6.942 1.00 91.38 307 ALA A O 1
ATOM 2247 N N . ALA A 1 308 ? -5.315 -14.749 -5.505 1.00 90.75 308 ALA A N 1
ATOM 2248 C CA . ALA A 1 308 ? -5.815 -15.792 -4.614 1.00 90.75 308 ALA A CA 1
ATOM 2249 C C . ALA A 1 308 ? -7.132 -15.398 -3.913 1.00 90.75 308 ALA A C 1
ATOM 2251 O O . ALA A 1 308 ? -8.004 -16.251 -3.745 1.00 90.75 308 ALA A O 1
ATOM 2252 N N . ILE A 1 309 ? -7.310 -14.123 -3.542 1.00 91.31 309 ILE A N 1
ATOM 2253 C CA . ILE A 1 309 ? -8.560 -13.601 -2.957 1.00 91.31 309 ILE A CA 1
ATOM 2254 C C . ILE A 1 309 ? -9.704 -13.631 -3.971 1.00 91.31 309 ILE A C 1
ATOM 2256 O O . ILE A 1 309 ? -10.810 -14.035 -3.605 1.00 91.31 309 ILE A O 1
ATOM 2260 N N . GLY A 1 310 ? -9.444 -13.293 -5.239 1.00 87.12 310 GLY A N 1
ATOM 2261 C CA . GLY A 1 310 ? -10.443 -13.360 -6.314 1.00 87.12 310 GLY A CA 1
ATOM 2262 C C . GLY A 1 310 ? -11.103 -14.737 -6.451 1.00 87.12 310 GLY A C 1
ATOM 2263 O O . GLY A 1 310 ? -12.272 -14.848 -6.798 1.00 87.12 310 GLY A O 1
ATOM 2264 N N . ALA A 1 311 ? -10.412 -15.805 -6.047 1.00 80.50 311 ALA A N 1
ATOM 2265 C CA . ALA A 1 311 ? -10.971 -17.155 -6.033 1.00 80.50 311 ALA A CA 1
ATOM 2266 C C . ALA A 1 311 ? -11.940 -17.448 -4.859 1.00 80.50 311 ALA A C 1
ATOM 2268 O O . ALA A 1 311 ? -12.511 -18.541 -4.805 1.00 80.50 311 ALA A O 1
ATOM 2269 N N . THR A 1 312 ? -12.127 -16.527 -3.900 1.00 76.75 312 THR A N 1
ATOM 2270 C CA . THR A 1 312 ? -12.831 -16.792 -2.623 1.00 76.75 312 THR A CA 1
ATOM 2271 C C . THR A 1 312 ? -14.245 -16.215 -2.496 1.00 76.75 312 THR A C 1
ATOM 2273 O O . THR A 1 312 ? -14.932 -16.542 -1.528 1.00 76.75 312 THR A O 1
ATOM 2276 N N . ASN A 1 313 ? -14.733 -15.432 -3.469 1.00 78.06 313 ASN A N 1
ATOM 2277 C CA . ASN A 1 313 ? -16.044 -14.744 -3.467 1.00 78.06 313 ASN A CA 1
ATOM 2278 C C . ASN A 1 313 ? -16.304 -13.777 -2.283 1.00 78.06 313 ASN A C 1
ATOM 2280 O O . ASN A 1 313 ? -17.407 -13.240 -2.169 1.00 78.06 313 ASN A O 1
ATOM 2284 N N . VAL A 1 314 ? -15.333 -13.551 -1.391 1.00 84.19 314 VAL A N 1
ATOM 2285 C CA . VAL A 1 314 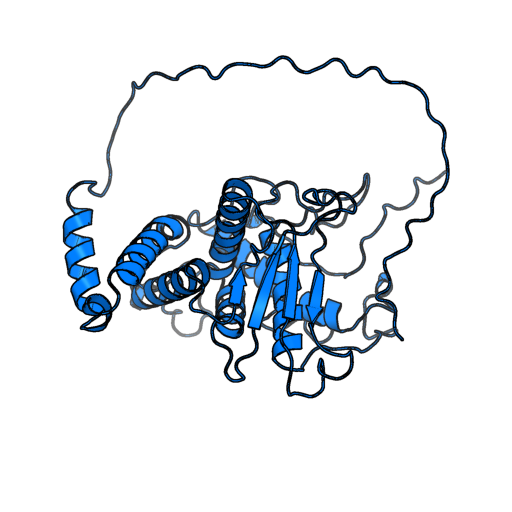? -15.393 -12.578 -0.286 1.00 84.19 314 VAL A CA 1
ATOM 2286 C C . VAL A 1 314 ? -14.219 -11.624 -0.450 1.00 84.19 314 VAL A C 1
ATOM 2288 O O . VAL A 1 314 ? -13.118 -12.073 -0.747 1.00 84.19 314 VAL A O 1
ATOM 2291 N N . GLY A 1 315 ? -14.446 -10.316 -0.304 1.00 81.06 315 GLY A N 1
ATOM 2292 C CA . GLY A 1 315 ? -13.410 -9.283 -0.463 1.00 81.06 315 GLY A CA 1
ATOM 2293 C C . GLY A 1 315 ? -12.846 -9.089 -1.871 1.00 81.06 315 GLY A C 1
ATOM 2294 O O . GLY A 1 315 ? -12.051 -8.173 -2.095 1.00 81.06 315 GLY A O 1
ATOM 2295 N N . GLU A 1 316 ? -13.315 -9.887 -2.831 1.00 83.50 316 GLU A N 1
ATOM 2296 C CA . GLU A 1 316 ? -12.987 -9.715 -4.236 1.00 83.50 316 GLU A CA 1
ATOM 2297 C C . GLU A 1 316 ? -13.418 -8.329 -4.729 1.00 83.50 316 GLU A C 1
ATOM 2299 O O . GLU A 1 316 ? -14.574 -7.906 -4.598 1.00 83.50 316 GLU A O 1
ATOM 2304 N N . ARG A 1 317 ? -12.483 -7.640 -5.376 1.00 79.06 317 ARG A N 1
ATOM 2305 C CA . ARG A 1 317 ? -12.766 -6.433 -6.136 1.00 79.06 317 ARG A CA 1
ATOM 2306 C C . ARG A 1 317 ? -13.236 -6.824 -7.536 1.00 79.06 317 ARG A C 1
ATOM 2308 O O . ARG A 1 317 ? -12.440 -7.160 -8.407 1.00 79.06 317 ARG A O 1
ATOM 2315 N N . THR A 1 318 ? -14.547 -6.742 -7.748 1.00 71.19 318 THR A N 1
ATOM 2316 C CA . THR A 1 318 ? -15.213 -7.097 -9.019 1.00 71.19 318 THR A CA 1
ATOM 2317 C C . THR A 1 318 ? -15.545 -5.894 -9.907 1.00 71.19 318 THR A C 1
ATOM 2319 O O . THR A 1 318 ? -16.040 -6.052 -11.023 1.00 71.19 318 THR A O 1
ATOM 2322 N N . THR A 1 319 ? -15.305 -4.672 -9.431 1.00 60.25 319 THR A N 1
ATOM 2323 C CA . THR A 1 319 ? -15.681 -3.435 -10.126 1.00 60.25 319 THR A CA 1
ATOM 2324 C C . THR A 1 319 ? -14.482 -2.527 -10.343 1.00 60.25 319 THR A C 1
ATOM 2326 O O . THR A 1 319 ? -13.660 -2.378 -9.442 1.00 60.25 319 THR A O 1
ATOM 2329 N N . GLY A 1 320 ? -14.454 -1.845 -11.493 1.00 58.09 320 GLY A N 1
ATOM 2330 C CA . GLY A 1 320 ? -13.517 -0.749 -11.728 1.00 58.09 320 GLY A CA 1
ATOM 2331 C C . GLY A 1 320 ? -12.126 -1.182 -12.193 1.00 58.09 320 GLY A C 1
ATOM 2332 O O . GLY A 1 320 ? -11.144 -0.773 -11.592 1.00 58.09 320 GLY A O 1
ATOM 2333 N N . GLY A 1 321 ? -12.047 -2.015 -13.237 1.00 68.00 321 GLY A N 1
ATOM 2334 C CA . GLY A 1 321 ? -10.784 -2.386 -13.887 1.00 68.00 321 GLY A CA 1
ATOM 2335 C C . GLY A 1 321 ? -10.531 -3.894 -13.909 1.00 68.00 321 GLY A C 1
ATOM 2336 O O . GLY A 1 321 ? -11.468 -4.676 -14.073 1.00 68.00 321 GLY A O 1
ATOM 2337 N N . VAL A 1 322 ? -9.256 -4.281 -13.782 1.00 72.50 322 VAL A N 1
ATOM 2338 C CA . VAL A 1 322 ? -8.806 -5.682 -13.695 1.00 72.50 322 VAL A CA 1
ATOM 2339 C C . VAL A 1 322 ? -9.353 -6.307 -12.410 1.00 72.50 322 VAL A C 1
ATOM 2341 O O . VAL A 1 322 ? -9.075 -5.821 -11.311 1.00 72.50 322 VAL A O 1
ATOM 2344 N N . THR A 1 323 ? -10.138 -7.372 -12.548 1.00 82.56 323 THR A N 1
ATOM 2345 C CA . THR A 1 323 ? -10.633 -8.171 -11.421 1.00 82.56 323 THR A CA 1
ATOM 2346 C C . THR A 1 323 ? -9.473 -8.863 -10.716 1.00 82.56 323 THR A C 1
ATOM 2348 O O . THR A 1 323 ? -8.428 -9.109 -11.320 1.00 82.56 323 THR A O 1
ATOM 2351 N N . ASP A 1 324 ? -9.632 -9.152 -9.424 1.00 83.94 324 ASP A N 1
ATOM 2352 C CA . ASP A 1 324 ? -8.569 -9.783 -8.634 1.00 83.94 324 ASP A CA 1
ATOM 2353 C C . ASP A 1 324 ? -8.056 -11.078 -9.288 1.00 83.94 324 ASP A C 1
ATOM 2355 O O . ASP A 1 324 ? -6.850 -11.232 -9.453 1.00 83.94 324 ASP A O 1
ATOM 2359 N N . ASP A 1 325 ? -8.954 -11.958 -9.743 1.00 79.31 325 ASP A N 1
ATOM 2360 C CA . ASP A 1 325 ? -8.632 -13.254 -10.365 1.00 79.31 325 ASP A CA 1
ATOM 2361 C C . ASP A 1 325 ? -7.781 -13.158 -11.645 1.00 79.31 325 ASP A C 1
ATOM 2363 O O . ASP A 1 325 ? -7.101 -14.116 -12.021 1.00 79.31 325 ASP A O 1
ATOM 2367 N N . ALA A 1 326 ? -7.793 -11.997 -12.299 1.00 81.50 326 ALA A N 1
ATOM 2368 C CA . ALA A 1 326 ? -7.059 -11.732 -13.522 1.00 81.50 326 ALA A CA 1
ATOM 2369 C C . ALA A 1 326 ? -5.743 -10.981 -13.294 1.00 81.50 326 ALA A C 1
ATOM 2371 O O . ALA A 1 326 ? -5.018 -10.823 -14.272 1.00 81.50 326 ALA A O 1
ATOM 2372 N N . MET A 1 327 ? -5.432 -10.516 -12.069 1.00 84.12 327 MET A N 1
ATOM 2373 C CA . MET A 1 327 ? -4.272 -9.660 -11.771 1.00 84.12 327 MET A CA 1
ATOM 2374 C C . MET A 1 327 ? -2.953 -10.350 -12.130 1.00 84.12 327 MET A C 1
ATOM 2376 O O . MET A 1 327 ? -2.427 -11.133 -11.335 1.00 84.12 327 MET A O 1
ATOM 2380 N N . PRO A 1 328 ? -2.361 -10.053 -13.297 1.00 86.88 328 PRO A N 1
ATOM 2381 C CA . PRO A 1 328 ? -1.154 -10.736 -13.692 1.00 86.88 328 PRO A CA 1
ATOM 2382 C C . PRO A 1 328 ? 0.036 -10.031 -13.054 1.00 86.88 328 PRO A C 1
ATOM 2384 O O . PRO A 1 328 ? 0.036 -8.812 -12.836 1.00 86.88 328 PRO A O 1
ATOM 2387 N N . GLN A 1 329 ? 1.044 -10.831 -12.736 1.00 91.94 329 GLN A N 1
ATOM 2388 C CA . GLN A 1 329 ? 2.332 -10.357 -12.257 1.00 91.94 329 GLN A CA 1
ATOM 2389 C C . GLN A 1 329 ? 3.104 -9.686 -13.397 1.00 91.94 329 GLN A C 1
ATOM 2391 O O . GLN A 1 329 ? 2.906 -10.002 -14.573 1.00 91.94 329 GLN A O 1
ATOM 2396 N N . ARG A 1 330 ? 3.987 -8.759 -13.036 1.00 90.75 330 ARG A N 1
ATOM 2397 C CA . ARG A 1 330 ? 4.961 -8.161 -13.944 1.00 90.75 330 ARG A CA 1
ATOM 2398 C C . ARG A 1 330 ? 6.105 -9.136 -14.194 1.00 90.75 330 ARG A C 1
ATOM 2400 O O . ARG A 1 330 ? 6.626 -9.741 -13.258 1.00 90.75 330 ARG A O 1
ATOM 2407 N N . ASP A 1 331 ? 6.516 -9.241 -15.447 1.00 88.81 331 ASP A N 1
ATOM 2408 C CA . ASP A 1 331 ? 7.711 -9.956 -15.903 1.00 88.81 331 ASP A CA 1
ATOM 2409 C C . ASP A 1 331 ? 8.823 -9.005 -16.383 1.00 88.81 331 ASP A C 1
ATOM 2411 O O . ASP A 1 331 ? 9.991 -9.398 -16.420 1.00 88.81 331 ASP A O 1
ATOM 2415 N N . THR A 1 332 ? 8.476 -7.746 -16.664 1.00 85.69 332 THR A N 1
ATOM 2416 C CA . THR A 1 332 ? 9.383 -6.624 -16.947 1.00 85.69 332 THR A CA 1
ATOM 2417 C C . THR A 1 332 ? 8.959 -5.372 -16.179 1.00 85.69 332 THR A C 1
ATOM 2419 O O . THR A 1 332 ? 7.833 -5.284 -15.680 1.00 85.69 332 THR A O 1
ATOM 2422 N N . TYR A 1 333 ? 9.859 -4.392 -16.072 1.00 83.06 333 TYR A N 1
ATOM 2423 C CA . TYR A 1 333 ? 9.536 -3.088 -15.493 1.00 83.06 333 TYR A CA 1
ATOM 2424 C C . TYR A 1 333 ? 9.063 -2.085 -16.551 1.00 83.06 333 TYR A C 1
ATOM 2426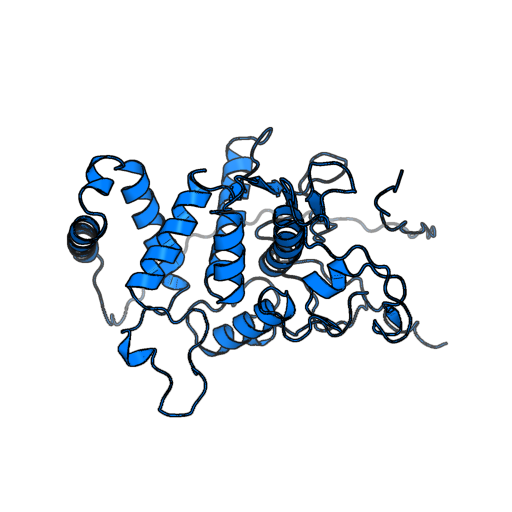 O O . TYR A 1 333 ? 8.036 -1.426 -16.370 1.00 83.06 333 TYR A O 1
ATOM 2434 N N . VAL A 1 334 ? 9.789 -1.972 -17.667 1.00 81.12 334 VAL A N 1
ATOM 2435 C CA . VAL A 1 334 ? 9.414 -1.077 -18.762 1.00 81.12 334 VAL A CA 1
ATOM 2436 C C . VAL A 1 334 ? 8.211 -1.606 -19.524 1.00 81.12 334 VAL A C 1
ATOM 2438 O O . VAL A 1 334 ? 7.990 -2.812 -19.649 1.00 81.12 334 VAL A O 1
ATOM 2441 N N . TRP A 1 335 ? 7.446 -0.662 -20.058 1.00 69.44 335 TRP A N 1
ATOM 2442 C CA . TRP A 1 335 ? 6.251 -0.938 -20.837 1.00 69.44 335 TRP A CA 1
ATOM 2443 C C . TRP A 1 335 ? 6.645 -1.164 -22.291 1.00 69.44 335 TRP A C 1
ATOM 2445 O O . TRP A 1 335 ? 7.460 -0.418 -22.852 1.00 69.44 335 TRP A O 1
ATOM 2455 N N . HIS A 1 336 ? 6.025 -2.144 -22.935 1.00 69.12 336 HIS A N 1
ATOM 2456 C CA . HIS A 1 336 ? 6.294 -2.448 -24.328 1.00 69.12 336 HIS A CA 1
ATOM 2457 C C . HIS A 1 336 ? 5.287 -1.740 -25.226 1.00 69.12 336 HIS A C 1
ATOM 2459 O O . HIS A 1 336 ? 4.076 -1.975 -25.189 1.00 69.12 336 HIS A O 1
ATOM 2465 N N . ASN A 1 337 ? 5.804 -0.891 -26.113 1.00 57.50 337 ASN A N 1
ATOM 2466 C CA . ASN A 1 337 ? 5.017 -0.451 -27.255 1.00 57.50 337 ASN A CA 1
ATOM 2467 C C . ASN A 1 337 ? 4.745 -1.654 -28.169 1.00 57.50 337 ASN A C 1
ATOM 2469 O O . ASN A 1 337 ? 5.631 -2.500 -28.341 1.00 57.50 337 ASN A O 1
ATOM 2473 N N . PRO A 1 338 ? 3.566 -1.722 -28.812 1.00 53.56 338 PRO A N 1
ATOM 2474 C CA . PRO A 1 338 ? 3.324 -2.741 -29.818 1.00 53.56 338 PRO A CA 1
ATOM 2475 C C . PRO A 1 338 ? 4.406 -2.650 -30.897 1.00 53.56 338 PRO A C 1
ATOM 2477 O O . PRO A 1 338 ? 4.865 -1.543 -31.217 1.00 53.56 338 PRO A O 1
ATOM 2480 N N . PRO A 1 339 ? 4.792 -3.780 -31.513 1.00 56.62 339 PRO A N 1
ATOM 2481 C CA . PRO A 1 339 ? 5.639 -3.727 -32.691 1.00 56.62 339 PRO A CA 1
ATOM 2482 C C . PRO A 1 339 ? 4.989 -2.785 -33.706 1.00 56.62 339 PRO A C 1
ATOM 2484 O O . PRO A 1 339 ? 3.784 -2.875 -33.962 1.00 56.62 339 PRO A O 1
ATOM 2487 N N . ALA A 1 340 ? 5.778 -1.859 -34.261 1.00 55.34 340 ALA A N 1
ATOM 2488 C CA . ALA A 1 340 ? 5.297 -0.975 -35.315 1.00 55.34 340 ALA A CA 1
ATOM 2489 C C . ALA A 1 340 ? 4.615 -1.836 -36.385 1.00 55.34 340 ALA A C 1
ATOM 2491 O O . ALA A 1 340 ? 5.200 -2.831 -36.824 1.00 55.34 340 ALA A O 1
ATOM 2492 N N . ALA A 1 341 ? 3.375 -1.490 -36.753 1.00 55.91 341 ALA A N 1
ATOM 2493 C CA . ALA A 1 341 ? 2.643 -2.223 -37.777 1.00 55.91 341 ALA A CA 1
ATOM 2494 C C . ALA A 1 341 ? 3.560 -2.376 -38.997 1.00 55.91 341 ALA A C 1
ATOM 2496 O O . ALA A 1 341 ? 4.066 -1.380 -39.521 1.00 55.91 341 ALA A O 1
ATOM 2497 N N . GLY A 1 342 ? 3.851 -3.628 -39.362 1.00 54.22 342 GLY A N 1
ATOM 2498 C CA . GLY A 1 342 ? 4.735 -3.928 -40.481 1.00 54.22 342 GLY A CA 1
ATOM 2499 C C . GLY A 1 342 ? 4.249 -3.243 -41.767 1.00 54.22 342 GLY A C 1
ATOM 2500 O O . GLY A 1 342 ? 3.055 -2.951 -41.873 1.00 54.22 342 GLY A O 1
ATOM 2501 N N . PRO A 1 343 ? 5.162 -2.955 -42.710 1.00 53.09 343 PRO A N 1
ATOM 2502 C CA . PRO A 1 343 ? 4.846 -2.234 -43.942 1.00 53.09 343 PRO A CA 1
ATOM 2503 C C . PRO A 1 343 ? 3.804 -2.928 -44.825 1.00 53.09 343 PRO A C 1
ATOM 2505 O O . PRO A 1 343 ? 3.752 -4.182 -44.825 1.00 53.09 343 PRO A O 1
#

Secondary structure (DSSP, 8-state):
---------------------PPPP-PPPPPPP--------S--TTTHHHHHHHHHHHHSTTHHHH-HHHHHHHHHHHHHHTTT-EE--GGGGPPPTTS-----TTEE-HHHHHHHHHHHHHHHTT-SSEEEE-TT--HHHHHHHHHHHHHHHHHHHTSHHHHHHHHHHHS-TT---EEEEE-B-TTSSB-TT----EEEESS-TTSTTSSS---EEEEE-TT-SS-B---TT---TTPSBPHHHHHHHHHHHHHHHHTT----PBP-BTTB-GGGTT-BHHHHHHHT-GGGTT-SSSHHHHHHHHHHHHTTSSS---SSSS-GGG-PPPS-SSPPPPPPPP-